Protein 3M56 (pdb70)

Radius of gyration: 19.05 Å; Cα contacts (8 Å, |Δi|>4): 611; chains: 2; bounding box: 59×42×41 Å

B-factor: mean 26.55, std 11.85, range [9.26, 99.87]

CATH classification: 2.20.110.10 (+1 more: 2.170.270.10)

Nearest PDB structures (foldseek):
  3m56-assembly1_A  TM=1.004E+00  e=2.556E-50  Homo sapiens
  5eg2-assembly1_A  TM=1.003E+00  e=1.543E-48  Homo sapiens
  3m57-assembly1_A  TM=1.003E+00  e=3.505E-48  Homo sapiens
  4j83-assembly1_A  TM=1.002E+00  e=7.958E-48  Homo sapiens
  4j7f-assembly1_A  TM=1.003E+00  e=8.405E-48  Homo sapiens

Secondary structure (DSSP, 8-state):
---EEEE-TTS-EEEE---TTS---EEEEEEE-TTSSEEEEEEEETTEEEEEEEEEEEEEETTEEEEEEPSS--EE------SS-S-S-TTS--HHHHTTEEEEE-SSTT--EEEEESS-B-TT-EEEEE--EEE-HHHHHTS-GGG-SS-EE-SSS-EEE--TTTTSTTT--S--GGGPEE-SS-SEEEEEEEETTTEEEEEEEESS-B-TTPEEEE-----S----S-HHHHHHHHHHHHT-/-----

Sequence (249 aa):
HGVCCWIYYPDGGSLVGEVNEDGEMTGEKIAYVYPDERRTALYGKFIDGEMIEGKLATLMSTEEGRPHFEELLMPGNSVVYHHFDKSTSSSCISTNALLPDPYESSERVYVAESLISSAGEGLFSKVAVGPNNTVMSFYNGVRITHQEVDSRDDWALNGNTLSSLDEETVIDVPEPYNHHVVSKYCASLGHKANHSFTPNCIFDMFVHPRFGPIKCIRTLLRAVEEADEELTVAYGYDHSPPEAPEWYQVELKAFQATQSKSDR

Structure (mmCIF, N/CA/C/O backbone):
data_3M56
#
_entry.id   3M56
#
_cell.length_a   82.953
_cell.length_b   82.953
_cell.length_c   95.575
_cell.angle_alpha   90.000
_cell.angle_beta   90.000
_cell.angle_gamma   120.000
#
_symmetry.space_group_name_H-M   'P 32 2 1'
#
loop_
_entity.id
_entity.type
_entity.pdbx_description
1 polymer 'Histone-lysine N-methyltransferase SETD7'
2 polymer 'TAF10-K189me2 PEPTIDE'
3 non-polymer S-ADENOSYL-L-HOMOCYSTEINE
4 water water
#
loop_
_atom_site.group_PDB
_atom_site.id
_atom_site.type_symbol
_atom_site.label_atom_id
_atom_site.label_alt_id
_atom_site.label_comp_id
_atom_site.label_asym_id
_atom_site.label_entity_id
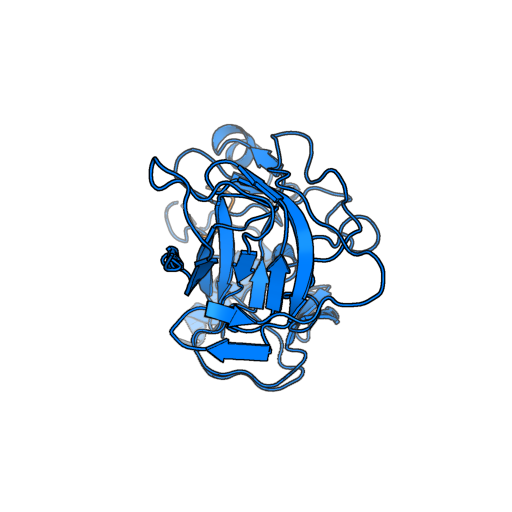_atom_site.label_seq_id
_atom_site.pdbx_PDB_ins_code
_atom_site.Cartn_x
_atom_site.Cartn_y
_atom_site.Cartn_z
_atom_site.occupancy
_atom_site.B_iso_or_equiv
_atom_site.auth_seq_id
_atom_site.auth_comp_id
_atom_site.auth_asym_id
_atom_site.auth_atom_id
_atom_site.pdbx_PDB_model_num
ATOM 1 N N . HIS A 1 11 ? 4.577 -28.978 -9.496 1.00 40.09 116 HIS A N 1
ATOM 2 C CA . HIS A 1 11 ? 4.697 -30.438 -9.215 1.00 38.72 116 HIS A CA 1
ATOM 3 C C . HIS A 1 11 ? 5.967 -31.042 -9.860 1.00 37.76 116 HIS A C 1
ATOM 4 O O . HIS A 1 11 ? 6.412 -32.121 -9.485 1.00 38.83 116 HIS A O 1
ATOM 6 N N . GLY A 1 12 ? 6.570 -30.339 -10.809 1.00 35.43 117 GLY A N 1
ATOM 7 C CA . GLY A 1 12 ? 7.822 -30.818 -11.387 1.00 32.28 117 GLY A CA 1
ATOM 8 C C . GLY A 1 12 ? 9.015 -29.992 -10.890 1.00 29.42 117 GLY A C 1
ATOM 9 O O . GLY A 1 12 ? 8.908 -29.102 -10.038 1.00 31.89 117 GLY A O 1
ATOM 10 N N . VAL A 1 13 ? 10.158 -30.297 -11.434 1.00 25.58 118 VAL A N 1
ATOM 11 C CA . VAL A 1 13 ? 11.394 -29.759 -10.900 1.00 20.01 118 VAL A CA 1
ATOM 12 C C . VAL A 1 13 ? 12.020 -29.158 -12.129 1.00 18.01 118 VAL A C 1
ATOM 13 O O . VAL A 1 13 ? 11.799 -29.681 -13.222 1.00 17.30 118 VAL A O 1
ATOM 17 N N . CYS A 1 14 ? 12.781 -28.073 -11.948 1.00 14.14 119 CYS A N 1
ATOM 18 C CA A CYS A 1 14 ? 13.507 -27.481 -13.056 0.50 13.42 119 CYS A CA 1
ATOM 19 C CA B CYS A 1 14 ? 13.473 -27.428 -13.024 0.50 14.85 119 CYS A CA 1
ATOM 20 C C . CYS A 1 14 ? 14.987 -27.526 -12.764 1.00 13.19 119 CYS A C 1
ATOM 21 O O . CYS A 1 14 ? 15.395 -27.454 -11.588 1.00 13.58 119 CYS A O 1
ATOM 26 N N . TRP A 1 15 ? 15.787 -27.687 -13.817 1.00 12.16 120 TRP A N 1
ATOM 27 C CA . TRP A 1 15 ? 17.264 -27.590 -13.702 1.00 11.91 120 TRP A CA 1
ATOM 28 C C . TRP A 1 15 ? 17.666 -26.420 -14.570 1.00 12.46 120 TRP A C 1
ATOM 29 O O . TRP A 1 15 ? 17.231 -26.317 -15.731 1.00 14.84 120 TRP A O 1
ATOM 40 N N . ILE A 1 16 ? 18.505 -25.525 -14.054 1.00 10.69 121 ILE A N 1
ATOM 41 C CA . ILE A 1 16 ? 18.942 -24.407 -14.877 1.00 12.27 121 ILE A CA 1
ATOM 42 C C . ILE A 1 16 ? 20.470 -24.471 -14.882 1.00 13.15 121 ILE A C 1
ATOM 43 O O . ILE A 1 16 ? 21.110 -24.291 -13.824 1.00 14.15 121 ILE A O 1
ATOM 48 N N . TYR A 1 17 ? 21.061 -24.761 -16.043 1.00 12.88 122 TYR A N 1
ATOM 49 C CA . TYR A 1 17 ? 22.519 -24.938 -16.129 1.00 13.86 122 TYR A CA 1
ATOM 50 C C . TYR A 1 17 ? 23.238 -23.652 -16.518 1.00 14.60 122 TYR A C 1
ATOM 51 O O . TYR A 1 17 ? 22.781 -22.896 -17.379 1.00 15.60 122 TYR A O 1
ATOM 60 N N . TYR A 1 18 ? 24.383 -23.416 -15.888 1.00 14.43 123 TYR A N 1
ATOM 61 C CA . TYR A 1 18 ? 25.293 -22.387 -16.334 1.00 14.74 123 TYR A CA 1
ATOM 62 C C . TYR A 1 18 ? 26.153 -22.959 -17.445 1.00 15.46 123 TYR A C 1
ATOM 63 O O . TYR A 1 18 ? 26.297 -24.166 -17.599 1.00 14.93 123 TYR A O 1
ATOM 72 N N . PRO A 1 19 ? 26.772 -22.076 -18.240 1.00 17.34 124 PRO A N 1
ATOM 73 C CA . PRO A 1 19 ? 27.630 -22.600 -19.284 1.00 17.94 124 PRO A CA 1
ATOM 74 C C . PRO A 1 19 ? 28.767 -23.466 -18.774 1.00 16.54 124 PRO A C 1
ATOM 75 O O . PRO A 1 19 ? 29.217 -24.370 -19.479 1.00 18.65 124 PRO A O 1
ATOM 79 N N . ASP A 1 20 ? 29.213 -23.243 -17.532 1.00 15.46 125 ASP A N 1
ATOM 80 C CA . ASP A 1 20 ? 30.310 -24.031 -16.976 1.00 14.45 125 ASP A CA 1
ATOM 81 C C . ASP A 1 20 ? 29.892 -25.433 -16.512 1.00 12.85 125 ASP A C 1
ATOM 82 O O . ASP A 1 20 ? 30.731 -26.218 -16.152 1.00 14.28 125 ASP A O 1
ATOM 87 N N . GLY A 1 21 ? 28.579 -25.747 -16.510 1.00 12.66 126 GLY A N 1
ATOM 88 C CA . GLY A 1 21 ? 28.168 -27.102 -16.139 1.00 13.08 126 GLY A CA 1
ATOM 89 C C . GLY A 1 21 ? 27.569 -27.215 -14.744 1.00 12.44 126 GLY A C 1
ATOM 90 O O . GLY A 1 21 ? 26.963 -28.237 -14.409 1.00 12.93 126 GLY A O 1
ATOM 91 N N . GLY A 1 22 ? 27.768 -26.172 -13.925 1.00 12.26 127 GLY A N 1
ATOM 92 C CA . GLY A 1 22 ? 27.040 -26.122 -12.627 1.00 11.19 127 GLY A CA 1
ATOM 93 C C . GLY A 1 22 ? 25.580 -25.867 -12.892 1.00 11.77 127 GLY A C 1
ATOM 94 O O . GLY A 1 22 ? 25.219 -25.376 -13.977 1.00 11.89 127 GLY A O 1
ATOM 95 N N . SER A 1 23 ? 24.719 -26.118 -11.903 1.00 11.41 128 SER A N 1
ATOM 96 C CA . SER A 1 23 ? 23.292 -25.856 -12.130 1.00 10.94 128 SER A CA 1
ATOM 97 C C . SER A 1 23 ? 22.570 -25.519 -10.864 1.00 10.78 128 SER A C 1
ATOM 98 O O . SER A 1 23 ? 23.060 -25.803 -9.763 1.00 12.29 128 SER A O 1
ATOM 101 N N . LEU A 1 24 ? 21.390 -24.915 -11.006 1.00 11.02 129 LEU A N 1
ATOM 102 C CA . LEU A 1 24 ? 20.475 -24.800 -9.874 1.00 12.22 129 LEU A CA 1
ATOM 103 C C . LEU A 1 24 ? 19.329 -25.762 -10.156 1.00 12.87 129 LEU A C 1
ATOM 104 O O . LEU A 1 24 ? 18.915 -25.940 -11.309 1.00 13.23 129 LEU A O 1
ATOM 109 N N . VAL A 1 25 ? 18.869 -26.418 -9.104 1.00 11.53 130 VAL A N 1
ATOM 110 C CA . VAL A 1 25 ? 17.779 -27.374 -9.321 1.00 13.14 130 VAL A CA 1
ATOM 111 C C . VAL A 1 25 ? 16.781 -27.327 -8.211 1.00 14.17 130 VAL A C 1
ATOM 112 O O . VAL A 1 25 ? 17.136 -27.288 -7.023 1.00 14.70 130 VAL A O 1
ATOM 116 N N . GLY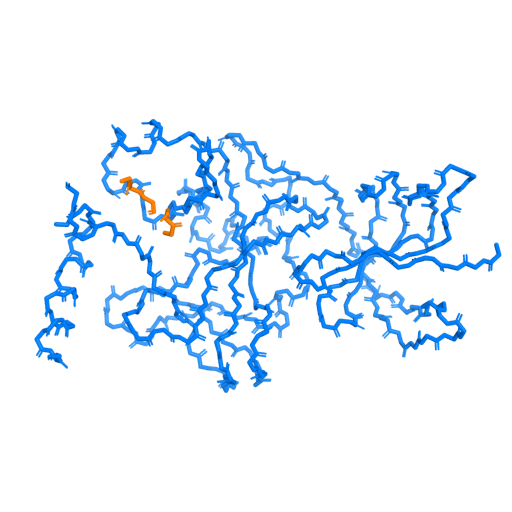 A 1 26 ? 15.501 -27.360 -8.589 1.00 14.21 131 GLY A N 1
ATOM 117 C CA . GLY A 1 26 ? 14.463 -27.557 -7.569 1.00 15.80 131 GLY A CA 1
ATOM 118 C C . GLY A 1 26 ? 13.085 -27.219 -8.132 1.00 17.33 131 GLY A C 1
ATOM 119 O O . GLY A 1 26 ? 12.941 -26.921 -9.318 1.00 16.83 131 GLY A O 1
ATOM 120 N N . GLU A 1 27 ? 12.080 -27.227 -7.262 1.00 18.89 132 GLU A N 1
ATOM 121 C CA . GLU A 1 27 ? 10.757 -26.720 -7.667 1.00 21.67 132 GLU A CA 1
ATOM 122 C C . GLU A 1 27 ? 10.773 -25.205 -7.688 1.00 22.60 132 GLU A C 1
ATOM 123 O O . GLU A 1 27 ? 11.184 -24.556 -6.715 1.00 24.44 132 GLU A O 1
ATOM 129 N N . VAL A 1 28 ? 10.330 -24.605 -8.772 1.00 23.24 133 VAL A N 1
ATOM 130 C CA . VAL A 1 28 ? 10.372 -23.157 -8.837 1.00 24.82 133 VAL A CA 1
ATOM 131 C C . VAL A 1 28 ? 9.069 -22.629 -8.245 1.00 26.70 133 VAL A C 1
ATOM 132 O O . VAL A 1 28 ? 8.097 -23.376 -8.122 1.00 25.99 133 VAL A O 1
ATOM 136 N N . ASN A 1 29 ? 9.072 -21.379 -7.812 1.00 28.54 134 ASN A N 1
ATOM 137 C CA . ASN A 1 29 ? 7.845 -20.801 -7.248 1.00 31.51 134 ASN A CA 1
ATOM 138 C C . ASN A 1 29 ? 6.874 -20.418 -8.351 1.00 33.45 134 ASN A C 1
ATOM 139 O O . ASN A 1 29 ? 7.105 -20.691 -9.535 1.00 33.20 134 ASN A O 1
ATOM 144 N N . GLU A 1 30 ? 5.789 -19.768 -7.947 1.00 36.17 135 GLU A N 1
ATOM 145 C CA . GLU A 1 30 ? 4.745 -19.354 -8.872 1.00 38.05 135 GLU A CA 1
ATOM 146 C C . GLU A 1 30 ? 5.306 -18.492 -9.999 1.00 39.07 135 GLU A C 1
ATOM 147 O O . GLU A 1 30 ? 4.807 -18.556 -11.120 1.00 39.99 135 GLU A O 1
ATOM 149 N N . ASP A 1 31 ? 6.346 -17.701 -9.723 1.00 39.75 136 ASP A N 1
ATOM 150 C CA . ASP A 1 31 ? 6.960 -16.869 -10.767 1.00 40.25 136 ASP A CA 1
ATOM 151 C C . ASP A 1 31 ? 8.136 -17.508 -11.506 1.00 39.43 136 ASP A C 1
ATOM 152 O O . ASP A 1 31 ? 8.835 -16.828 -12.247 1.00 40.18 136 ASP A O 1
ATOM 157 N N . GLY A 1 32 ? 8.376 -18.798 -11.294 1.00 37.91 137 GLY A N 1
ATOM 158 C CA . GLY A 1 32 ? 9.450 -19.480 -12.004 1.00 35.92 137 GLY A CA 1
ATOM 159 C C . GLY A 1 32 ? 10.824 -19.156 -11.446 1.00 33.97 137 GLY A C 1
ATOM 160 O O . GLY A 1 32 ? 11.844 -19.369 -12.109 1.00 35.09 137 GLY A O 1
ATOM 161 N N . GLU A 1 33 ? 10.852 -18.634 -10.224 1.00 31.40 138 GLU A N 1
ATOM 162 C CA . GLU A 1 33 ? 12.118 -18.346 -9.565 1.00 28.53 138 GLU A CA 1
ATOM 163 C C . GLU A 1 33 ? 12.608 -19.509 -8.674 1.00 26.02 138 GLU A C 1
ATOM 164 O O . GLU A 1 33 ? 11.805 -20.255 -8.090 1.00 24.86 138 GLU A O 1
ATOM 170 N N . MET A 1 34 ? 13.926 -19.638 -8.569 1.00 22.53 139 MET A N 1
ATOM 171 C CA . MET A 1 34 ? 14.525 -20.652 -7.705 1.00 21.18 139 MET A CA 1
ATOM 172 C C . MET A 1 34 ? 14.502 -20.161 -6.277 1.00 20.53 139 MET A C 1
ATOM 173 O O . MET A 1 34 ? 15.516 -19.679 -5.730 1.00 18.37 139 MET A O 1
ATOM 178 N N . THR A 1 35 ? 13.333 -20.273 -5.672 1.00 20.07 140 THR A N 1
ATOM 179 C CA . THR A 1 35 ? 13.091 -19.730 -4.338 1.00 21.26 140 THR A CA 1
ATOM 180 C C . THR A 1 35 ? 12.424 -20.799 -3.494 1.00 21.25 140 THR A C 1
ATOM 181 O O . THR A 1 35 ? 11.336 -21.305 -3.851 1.00 22.66 140 THR A O 1
ATOM 185 N N . GLY A 1 36 ? 13.035 -21.159 -2.369 1.00 20.18 141 GLY A N 1
ATOM 186 C CA . GLY A 1 36 ? 12.461 -22.203 -1.541 1.00 20.09 141 GLY A CA 1
ATOM 187 C C . GLY A 1 36 ? 13.455 -22.792 -0.564 1.00 20.47 141 GLY A C 1
ATOM 188 O O . GLY A 1 36 ? 14.614 -22.374 -0.514 1.00 19.26 141 GLY A O 1
ATOM 189 N N . GLU A 1 37 ? 13.005 -23.747 0.237 1.00 20.28 142 GLU A N 1
ATOM 190 C CA . GLU A 1 37 ? 13.859 -24.351 1.240 1.00 20.43 142 GLU A CA 1
ATOM 191 C C . GLU A 1 37 ? 14.531 -25.634 0.783 1.00 18.58 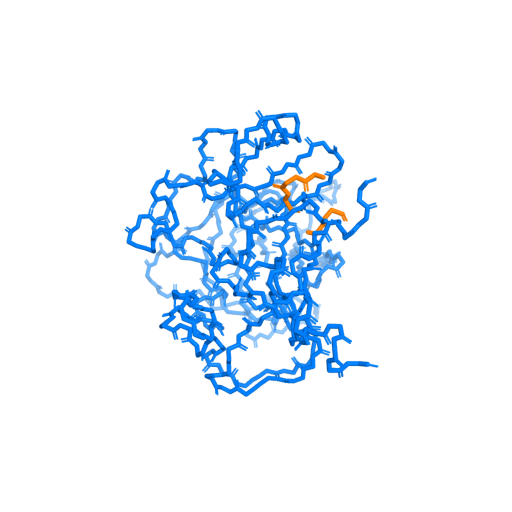142 GLU A C 1
ATOM 192 O O . GLU A 1 37 ? 15.328 -26.229 1.529 1.00 18.12 142 GLU A O 1
ATOM 198 N N . LYS A 1 38 ? 14.221 -26.091 -0.439 1.00 18.01 143 LYS A N 1
ATOM 199 C CA . LYS A 1 38 ? 14.755 -27.360 -0.962 1.00 17.11 143 LYS A CA 1
ATOM 200 C C . LYS A 1 38 ? 15.371 -27.190 -2.349 1.00 16.41 143 LYS A C 1
ATOM 201 O O . LYS A 1 38 ? 15.188 -28.040 -3.248 1.00 17.82 143 LYS A O 1
ATOM 207 N N . ILE A 1 39 ? 16.092 -26.088 -2.511 1.00 15.23 144 ILE A N 1
ATOM 208 C CA . ILE A 1 39 ? 16.766 -25.773 -3.782 1.00 14.30 144 ILE A CA 1
ATOM 209 C C . ILE A 1 39 ? 18.232 -26.195 -3.621 1.00 14.85 144 ILE A C 1
ATOM 210 O O . ILE A 1 39 ? 18.766 -26.198 -2.503 1.00 15.24 144 ILE A O 1
ATOM 215 N N . ALA A 1 40 ? 18.879 -26.587 -4.722 1.00 13.77 145 ALA A N 1
ATOM 216 C CA . ALA A 1 40 ? 20.302 -26.973 -4.628 1.00 12.24 145 ALA A CA 1
ATOM 217 C C . ALA A 1 40 ? 21.086 -26.345 -5.765 1.00 12.99 145 ALA A C 1
ATOM 218 O O . ALA A 1 40 ? 20.569 -26.133 -6.864 1.00 13.28 145 ALA A O 1
ATOM 220 N N . TYR A 1 41 ? 22.353 -26.029 -5.468 1.00 11.37 146 TYR A N 1
ATOM 221 C CA . TYR A 1 41 ? 23.330 -25.767 -6.494 1.00 11.12 146 TYR A CA 1
ATOM 222 C C . TYR A 1 41 ? 24.095 -27.085 -6.618 1.00 11.70 146 TYR A C 1
ATOM 223 O O . TYR A 1 41 ? 24.546 -27.669 -5.603 1.00 11.22 146 TYR A O 1
ATOM 232 N N . VAL A 1 42 ? 24.234 -27.569 -7.845 1.00 9.73 147 VAL A N 1
ATOM 233 C CA . VAL A 1 42 ? 24.983 -28.795 -8.097 1.00 11.08 147 VAL A CA 1
ATOM 234 C C . VAL A 1 42 ? 26.248 -28.469 -8.897 1.00 10.96 147 VAL A C 1
ATOM 235 O O . VAL A 1 42 ? 26.162 -27.844 -9.941 1.00 10.91 147 VAL A O 1
ATOM 239 N N . TYR A 1 43 ? 27.424 -28.866 -8.378 1.00 10.69 148 TYR A N 1
ATOM 240 C CA . TYR A 1 43 ? 28.691 -28.602 -9.047 1.00 11.25 148 TYR A CA 1
ATOM 241 C C . TYR A 1 43 ? 28.824 -29.396 -10.347 1.00 11.64 148 TYR A C 1
ATOM 242 O O . TYR A 1 43 ? 28.019 -30.296 -10.622 1.00 11.84 148 TYR A O 1
ATOM 251 N N . PRO A 1 44 ? 29.847 -29.076 -11.143 1.00 12.34 149 PRO A N 1
ATOM 252 C CA . PRO A 1 44 ? 29.967 -29.732 -12.451 1.00 14.45 149 PRO A CA 1
ATOM 253 C C . PRO A 1 44 ? 30.240 -31.233 -12.435 1.00 15.23 149 PRO A C 1
ATOM 254 O O . PRO A 1 44 ? 30.206 -31.864 -13.519 1.00 17.22 149 PRO A O 1
ATOM 258 N N . ASP A 1 45 ? 30.550 -31.819 -11.273 1.00 14.07 150 ASP A N 1
ATOM 259 C CA . ASP A 1 45 ? 30.691 -33.291 -11.144 1.00 15.09 150 ASP A CA 1
ATOM 260 C C . ASP A 1 45 ? 29.301 -33.960 -11.124 1.00 16.80 150 ASP A C 1
ATOM 261 O O . ASP A 1 45 ? 29.183 -35.203 -11.172 1.00 17.88 150 ASP A O 1
ATOM 266 N N . GLU A 1 46 ? 28.263 -33.143 -11.086 1.00 16.66 151 GLU A N 1
ATOM 267 C CA . GLU A 1 46 ? 26.904 -33.668 -11.065 1.00 18.73 151 GLU A CA 1
ATOM 268 C C . GLU A 1 46 ? 26.662 -34.526 -9.818 1.00 18.54 151 GLU A C 1
ATOM 269 O O . GLU A 1 46 ? 25.750 -35.378 -9.799 1.00 19.53 151 GLU A O 1
ATOM 275 N N A ARG A 1 47 ? 27.457 -34.298 -8.765 0.50 17.63 152 ARG A N 1
ATOM 276 N N B ARG A 1 47 ? 27.434 -34.267 -8.756 0.50 17.66 152 ARG A N 1
ATOM 277 C CA A ARG A 1 47 ? 27.377 -35.085 -7.532 0.50 18.19 152 ARG A CA 1
ATOM 278 C CA B ARG A 1 47 ? 27.403 -35.095 -7.555 0.50 18.30 152 ARG A CA 1
ATOM 279 C C A ARG A 1 47 ? 27.441 -34.214 -6.286 0.50 17.57 152 ARG A C 1
ATOM 280 C C B ARG A 1 47 ? 27.544 -34.316 -6.253 0.50 17.47 152 ARG A C 1
ATOM 281 O O A ARG A 1 47 ? 26.614 -34.327 -5.373 0.50 17.61 152 ARG A O 1
ATOM 282 O O B ARG A 1 47 ? 26.868 -34.601 -5.270 0.50 17.60 152 ARG A O 1
ATOM 297 N N . THR A 1 48 ? 28.423 -33.322 -6.245 1.00 16.64 153 THR A N 1
ATOM 298 C CA . THR A 1 48 ? 28.612 -32.474 -5.066 1.00 15.71 153 THR A CA 1
ATOM 299 C C . THR A 1 48 ? 27.574 -31.360 -5.108 1.00 14.08 153 THR A C 1
ATOM 300 O O . THR A 1 48 ? 27.387 -30.741 -6.160 1.00 14.73 153 THR A O 1
ATOM 304 N N . ALA A 1 49 ? 26.862 -31.112 -4.003 1.00 13.58 154 ALA A N 1
ATOM 305 C CA . ALA A 1 49 ? 25.762 -30.166 -4.034 1.00 11.93 154 ALA A CA 1
ATOM 306 C C . ALA A 1 49 ? 25.697 -29.333 -2.767 1.00 13.11 154 ALA A C 1
ATOM 307 O O . ALA A 1 49 ? 26.192 -29.783 -1.730 1.00 12.97 154 ALA A O 1
ATOM 309 N N . LEU A 1 50 ? 25.077 -28.161 -2.896 1.00 12.04 155 LEU A N 1
ATOM 310 C CA . LEU A 1 50 ? 24.819 -27.263 -1.756 1.00 13.20 155 LEU A CA 1
ATOM 311 C C . LEU A 1 50 ? 23.299 -27.087 -1.709 1.00 13.70 155 LEU A C 1
ATOM 312 O O . LEU A 1 50 ? 22.702 -26.444 -2.573 1.00 13.69 155 LEU A O 1
ATOM 317 N N . TYR A 1 51 ? 22.680 -27.662 -0.675 1.00 13.04 156 TYR A N 1
ATOM 318 C CA . TYR A 1 51 ? 21.234 -27.863 -0.656 1.00 14.42 156 TYR A CA 1
ATOM 319 C C . TYR A 1 51 ? 20.574 -27.137 0.499 1.00 14.65 156 TYR A C 1
ATOM 320 O O . TYR A 1 51 ? 21.038 -27.234 1.639 1.00 16.03 156 TYR A O 1
ATOM 329 N N . GLY A 1 52 ? 19.564 -26.349 0.196 1.00 13.32 157 GLY A N 1
ATOM 330 C CA . GLY A 1 52 ? 18.781 -25.687 1.224 1.00 14.88 157 GLY A CA 1
ATOM 331 C C . GLY A 1 52 ? 18.052 -24.465 0.762 1.00 15.46 157 GLY A C 1
ATOM 332 O O . GLY A 1 52 ? 17.298 -24.494 -0.209 1.00 15.92 157 GLY A O 1
ATOM 333 N N . LYS A 1 53 ? 18.255 -23.362 1.477 1.00 16.43 158 LYS A N 1
ATOM 334 C CA . LYS A 1 53 ? 17.454 -22.178 1.240 1.00 15.40 158 LYS A CA 1
ATOM 335 C C . LYS A 1 53 ? 18.072 -21.259 0.209 1.00 17.05 158 LYS A C 1
ATOM 336 O O . LYS A 1 53 ? 19.237 -20.811 0.389 1.00 17.14 158 LYS A O 1
ATOM 342 N N . PHE A 1 54 ? 17.333 -21.011 -0.878 1.00 16.00 159 PHE A N 1
ATOM 343 C CA . PHE A 1 54 ? 17.746 -20.056 -1.921 1.00 16.38 159 PHE A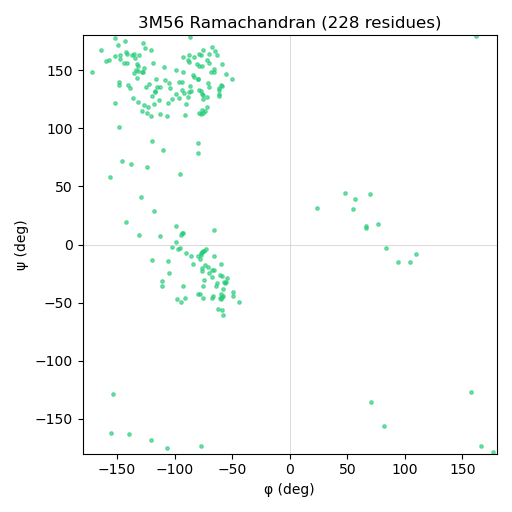 CA 1
ATOM 344 C C . PHE A 1 54 ? 16.627 -19.043 -2.148 1.00 18.63 159 PHE A C 1
ATOM 345 O O . PHE A 1 54 ? 15.446 -19.376 -1.968 1.00 19.91 159 PHE A O 1
ATOM 353 N N . ILE A 1 55 ? 16.999 -17.835 -2.576 1.00 18.64 160 ILE A N 1
ATOM 354 C CA . ILE A 1 55 ? 16.012 -16.828 -2.976 1.00 19.99 160 ILE A CA 1
ATOM 355 C C . ILE A 1 55 ? 16.372 -16.310 -4.359 1.00 21.12 160 ILE A C 1
ATOM 356 O O . ILE A 1 55 ? 17.440 -15.702 -4.557 1.00 20.63 160 ILE A O 1
ATOM 361 N N . ASP A 1 56 ? 15.499 -16.586 -5.327 1.00 21.46 161 ASP A N 1
ATOM 362 C CA . ASP A 1 56 ? 15.732 -16.210 -6.723 1.00 22.82 161 ASP A CA 1
ATOM 363 C C . ASP A 1 56 ? 17.131 -16.605 -7.182 1.00 21.75 161 ASP A C 1
ATOM 364 O O . ASP A 1 56 ? 17.851 -15.828 -7.841 1.00 22.50 161 ASP A O 1
ATOM 369 N N . GLY A 1 57 ? 17.509 -17.818 -6.830 1.00 20.21 162 GLY A N 1
ATOM 370 C CA . GLY A 1 57 ? 18.771 -18.417 -7.263 1.00 19.34 162 GLY A CA 1
ATOM 371 C C . GLY A 1 57 ? 19.961 -18.027 -6.422 1.00 19.82 162 GLY A C 1
ATOM 372 O O . GLY A 1 57 ? 21.038 -18.504 -6.685 1.00 18.21 162 GLY A O 1
ATOM 373 N N . GLU A 1 58 ? 19.758 -17.152 -5.437 1.00 17.83 163 GLU A N 1
ATOM 374 C CA . GLU A 1 58 ? 20.874 -16.780 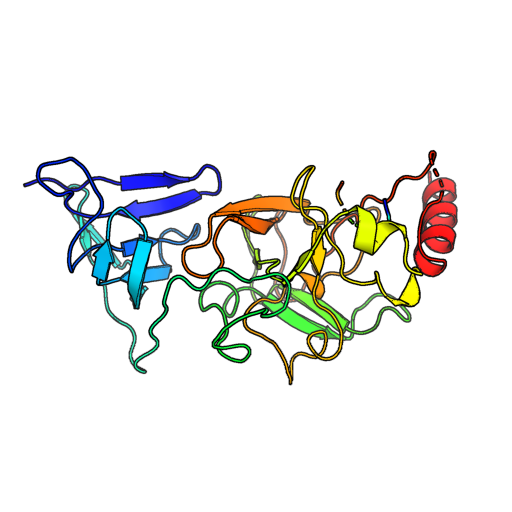-4.547 1.00 18.36 163 GLU A CA 1
ATOM 375 C C . GLU A 1 58 ? 20.906 -17.684 -3.331 1.00 16.79 163 GLU A C 1
ATOM 376 O O . GLU A 1 58 ? 19.885 -17.881 -2.657 1.00 16.35 163 GLU A O 1
ATOM 382 N N . MET A 1 59 ? 22.077 -18.247 -3.020 1.00 16.31 164 MET A N 1
ATOM 383 C CA . MET A 1 59 ? 22.223 -19.162 -1.896 1.00 14.35 164 MET A CA 1
ATOM 384 C C . MET A 1 59 ? 22.217 -18.458 -0.552 1.00 15.67 164 MET A C 1
ATOM 385 O O . MET A 1 59 ? 23.122 -17.671 -0.246 1.00 16.53 164 MET A O 1
ATOM 390 N N . ILE A 1 60 ? 21.171 -18.708 0.226 1.00 16.11 165 ILE A N 1
ATOM 391 C CA . ILE A 1 60 ? 21.076 -18.143 1.579 1.00 18.04 165 ILE A CA 1
ATOM 392 C C . ILE A 1 60 ? 21.672 -19.077 2.596 1.00 18.29 165 ILE A C 1
ATOM 393 O O . ILE A 1 60 ? 22.420 -18.642 3.502 1.00 20.10 165 ILE A O 1
ATOM 398 N N . GLU A 1 61 ? 21.342 -20.367 2.515 1.00 18.02 166 GLU A N 1
ATOM 399 C CA . GLU A 1 61 ? 21.937 -21.384 3.379 1.00 19.34 166 GLU A CA 1
ATOM 400 C C . GLU A 1 61 ? 22.002 -22.695 2.597 1.00 18.96 166 GLU A C 1
ATOM 401 O O . GLU A 1 61 ? 20.990 -23.402 2.492 1.00 20.88 166 GLU A O 1
ATOM 407 N N . GLY A 1 62 ? 23.176 -23.034 2.072 1.00 16.93 167 GLY A N 1
ATOM 408 C CA . GLY A 1 62 ? 23.361 -24.295 1.352 1.00 16.59 167 GLY A CA 1
ATOM 409 C C . GLY A 1 62 ? 24.148 -25.278 2.200 1.00 16.77 167 GLY A C 1
ATOM 410 O O . GLY A 1 62 ? 25.262 -25.000 2.623 1.00 17.11 167 GLY A O 1
ATOM 411 N N . LYS A 1 63 ? 23.564 -26.442 2.475 1.00 15.93 168 LYS A N 1
ATOM 412 C CA . LYS A 1 63 ? 24.264 -27.430 3.269 1.00 16.40 168 LYS A CA 1
ATOM 413 C C . LYS A 1 63 ? 24.945 -28.427 2.336 1.00 15.93 168 LYS A C 1
ATOM 414 O O . LYS A 1 63 ? 24.378 -28.834 1.295 1.00 15.52 168 LYS A O 1
ATOM 420 N N . LEU A 1 64 ? 26.159 -28.849 2.656 1.00 14.71 169 LEU A N 1
ATOM 421 C CA . LEU A 1 64 ? 26.850 -29.788 1.808 1.00 14.87 169 LEU A CA 1
ATOM 422 C C . LEU A 1 64 ? 26.085 -31.118 1.686 1.00 16.11 169 LEU A C 1
ATOM 423 O O . LEU A 1 64 ? 25.685 -31.694 2.703 1.00 15.89 169 LEU A O 1
ATOM 428 N N . ALA A 1 65 ? 25.937 -31.607 0.456 1.00 16.28 170 ALA A N 1
ATOM 429 C CA . ALA A 1 65 ? 25.134 -32.817 0.158 1.00 16.07 170 ALA A CA 1
ATOM 430 C C . ALA A 1 65 ? 25.758 -33.557 -1.008 1.00 16.52 170 ALA A C 1
ATOM 431 O O . ALA A 1 65 ? 26.572 -32.984 -1.776 1.00 16.97 170 ALA A O 1
ATOM 433 N N . THR A 1 66 ? 25.370 -34.828 -1.169 1.00 15.57 171 THR A N 1
ATOM 434 C CA . THR A 1 66 ? 25.773 -35.603 -2.317 1.00 16.33 171 THR A CA 1
ATOM 435 C C . THR A 1 66 ? 24.489 -35.956 -3.067 1.00 16.46 171 THR A C 1
ATOM 436 O O . THR A 1 66 ? 23.517 -36.356 -2.454 1.00 14.79 171 THR A O 1
ATOM 440 N N . LEU A 1 67 ? 24.505 -35.723 -4.378 1.00 15.68 172 LEU A N 1
ATOM 441 C CA . LEU A 1 67 ? 23.394 -36.108 -5.244 1.00 17.22 172 LEU A CA 1
ATOM 442 C C . LEU A 1 67 ? 23.511 -37.599 -5.466 1.00 16.73 172 LEU A C 1
ATOM 443 O O . LEU A 1 67 ? 24.451 -38.084 -6.102 1.00 17.38 172 LEU A O 1
ATOM 448 N N . MET A 1 68 ? 22.552 -38.351 -4.930 1.00 16.46 173 MET A N 1
ATOM 449 C CA . MET A 1 68 ? 22.647 -39.794 -4.930 1.00 18.42 173 MET A CA 1
ATOM 450 C C . MET A 1 68 ? 21.961 -40.431 -6.138 1.00 17.89 173 MET A C 1
ATOM 451 O O . MET A 1 68 ? 22.439 -41.428 -6.664 1.00 19.68 173 MET A O 1
ATOM 456 N N . SER A 1 69 ? 20.858 -39.848 -6.556 1.00 19.12 174 SER A N 1
ATOM 457 C CA . SER A 1 69 ? 20.131 -40.355 -7.726 1.00 18.92 174 SER A CA 1
ATOM 458 C C . SER A 1 69 ? 19.169 -39.297 -8.212 1.00 18.82 174 SER A C 1
ATOM 459 O O . SER A 1 69 ? 18.909 -38.305 -7.530 1.00 16.53 174 SER A O 1
ATOM 462 N N . THR A 1 70 ? 18.623 -39.479 -9.413 1.00 18.81 175 THR A N 1
ATOM 463 C CA . THR A 1 70 ? 17.507 -38.627 -9.814 1.00 19.94 175 THR A CA 1
ATOM 464 C C . THR A 1 70 ? 16.307 -39.526 -10.138 1.00 20.17 175 THR A C 1
ATOM 465 O O . THR A 1 70 ? 16.485 -40.599 -10.703 1.00 23.11 175 THR A O 1
ATOM 469 N N . GLU A 1 71 ? 15.123 -39.143 -9.711 1.00 20.14 176 GLU A N 1
ATOM 470 C CA . GLU A 1 71 ? 13.962 -39.984 -10.033 1.00 20.99 176 GLU A CA 1
ATOM 471 C C . GLU A 1 71 ? 12.941 -39.080 -10.701 1.00 19.11 176 GLU A C 1
ATOM 472 O O . GLU A 1 71 ? 12.488 -38.128 -10.120 1.00 18.21 176 GLU A O 1
ATOM 478 N N . GLU A 1 72 ? 12.569 -39.403 -11.942 1.00 18.63 177 GLU A N 1
ATOM 479 C CA . GLU A 1 72 ? 11.661 -38.533 -12.706 1.00 17.47 177 GLU A CA 1
ATOM 480 C C . GLU A 1 72 ? 12.176 -37.095 -12.796 1.00 16.32 177 GLU A C 1
ATOM 481 O O . GLU A 1 72 ? 11.400 -36.153 -12.836 1.00 16.86 177 GLU A O 1
ATOM 487 N N . GLY A 1 73 ? 13.505 -36.954 -12.797 1.00 15.65 178 GLY A N 1
ATOM 488 C CA . GLY A 1 73 ? 14.111 -35.634 -12.925 1.00 15.17 178 GLY A CA 1
ATOM 489 C C . GLY A 1 73 ? 14.415 -35.021 -11.578 1.00 16.28 178 GLY A C 1
ATOM 490 O O . GLY A 1 73 ? 15.111 -33.992 -11.501 1.00 18.23 178 GLY A O 1
ATOM 491 N N . ARG A 1 74 ? 13.835 -35.574 -10.515 1.00 14.78 179 ARG A N 1
ATOM 492 C CA . ARG A 1 74 ? 13.975 -34.960 -9.191 1.00 16.39 179 ARG A CA 1
ATOM 493 C C . ARG A 1 74 ? 15.220 -35.485 -8.497 1.00 16.06 179 ARG A C 1
ATOM 494 O O . ARG A 1 74 ? 15.399 -36.658 -8.320 1.00 15.71 179 ARG A O 1
ATOM 502 N N . PRO A 1 75 ? 16.085 -34.572 -8.029 1.00 17.09 180 PRO A N 1
ATOM 503 C CA . PRO A 1 75 ? 17.319 -35.026 -7.425 1.00 16.14 180 PRO A CA 1
ATOM 504 C C . PRO A 1 75 ? 17.035 -35.479 -5.995 1.00 15.07 180 PRO A C 1
ATOM 505 O O . PRO A 1 75 ? 16.203 -34.883 -5.304 1.00 15.77 180 PRO A O 1
ATOM 509 N N . HIS A 1 76 ? 17.718 -36.541 -5.576 1.00 15.33 181 HIS A N 1
ATOM 510 C CA . HIS A 1 76 ? 17.632 -37.050 -4.223 1.00 15.57 181 HIS A CA 1
ATOM 511 C C . HIS A 1 76 ? 19.011 -36.946 -3.589 1.00 14.26 181 HIS A C 1
ATOM 512 O O . HIS A 1 76 ? 19.990 -37.508 -4.072 1.00 15.13 181 HIS A O 1
ATOM 519 N N . PHE A 1 77 ? 19.052 -36.199 -2.501 1.00 15.99 182 PHE A N 1
ATOM 520 C CA . PHE A 1 77 ? 20.334 -35.872 -1.864 1.00 16.26 182 PHE A CA 1
ATOM 521 C C . PHE A 1 77 ? 20.507 -36.598 -0.540 1.00 17.58 182 PHE A C 1
ATOM 522 O O . PHE A 1 77 ? 19.514 -36.951 0.129 1.00 19.05 182 PHE A O 1
ATOM 530 N N . GLU A 1 78 ? 21.760 -36.828 -0.168 1.00 17.65 183 GLU A N 1
ATOM 531 C CA A GLU A 1 78 ? 22.102 -37.215 1.204 0.50 18.35 183 GLU A CA 1
ATOM 532 C CA B GLU A 1 78 ? 22.099 -37.210 1.206 0.50 18.22 183 GLU A CA 1
ATOM 533 C C . GLU A 1 78 ? 22.928 -36.064 1.779 1.00 18.33 183 GLU A C 1
ATOM 534 O O . GLU A 1 78 ? 23.938 -35.692 1.184 1.00 18.76 183 GLU A O 1
ATOM 545 N N . LEU A 1 79 ? 22.539 -35.510 2.928 1.00 18.35 184 LEU A N 1
ATOM 546 C CA A LEU A 1 79 ? 23.327 -34.416 3.549 0.70 20.27 184 LEU A CA 1
ATOM 547 C CA B LEU A 1 79 ? 23.348 -34.418 3.470 0.30 20.03 184 LEU A CA 1
ATOM 548 C C . LEU A 1 79 ? 24.564 -34.963 4.206 1.00 21.63 184 LEU A C 1
ATOM 549 O O . LEU A 1 79 ? 24.512 -36.039 4.822 1.00 21.55 184 LEU A O 1
ATOM 558 N N . MET A 1 80 ? 25.675 -34.244 4.089 1.00 22.00 185 MET A N 1
ATOM 559 C CA . MET A 1 80 ? 26.897 -34.693 4.720 1.00 24.41 185 MET A CA 1
ATOM 560 C C . MET A 1 80 ? 26.838 -34.301 6.186 1.00 24.88 185 MET A C 1
ATOM 561 O O . MET A 1 80 ? 26.160 -33.371 6.586 1.00 24.25 185 MET A O 1
ATOM 566 N N . PRO A 1 81 ? 27.569 -35.032 7.029 1.00 28.23 186 PRO A N 1
ATOM 567 C CA . PRO A 1 81 ? 27.671 -34.618 8.422 1.00 29.86 186 PRO A CA 1
ATOM 568 C C . PRO A 1 81 ? 28.602 -33.422 8.542 1.00 31.05 186 PRO A C 1
ATOM 569 O O . PRO A 1 81 ? 29.318 -33.092 7.583 1.00 31.62 186 PRO A O 1
ATOM 573 N N . GLY A 1 82 ? 28.594 -32.773 9.703 1.00 32.22 187 GLY A N 1
ATOM 574 C CA . GLY A 1 82 ? 29.587 -31.746 9.992 1.00 32.90 187 GLY A CA 1
ATOM 575 C C . GLY A 1 82 ? 29.078 -30.328 10.036 1.00 33.43 187 GLY A C 1
ATOM 576 O O . GLY A 1 82 ? 29.792 -29.383 10.440 1.00 35.71 187 GLY A O 1
ATOM 577 N N . ASN A 1 83 ? 27.835 -30.158 9.645 1.00 32.38 188 ASN A N 1
ATOM 578 C CA . ASN A 1 83 ? 27.271 -28.836 9.602 1.00 31.45 188 ASN A CA 1
ATOM 579 C C . ASN A 1 83 ? 28.030 -27.829 8.736 1.00 28.41 188 ASN A C 1
ATOM 580 O O . ASN A 1 83 ? 28.108 -26.680 9.097 1.00 27.04 188 ASN A O 1
ATOM 585 N N . SER A 1 84 ? 28.531 -28.266 7.583 1.00 27.25 189 SER A N 1
ATOM 586 C CA . SER A 1 84 ? 29.166 -27.371 6.620 1.00 26.65 189 SER A CA 1
ATOM 587 C C . SER A 1 84 ? 28.047 -26.683 5.896 1.00 24.14 189 SER A C 1
ATOM 588 O O . SER A 1 84 ? 27.305 -27.323 5.138 1.00 24.74 189 SER A O 1
ATOM 591 N N . VAL A 1 85 ? 27.956 -25.395 6.122 1.00 22.92 190 VAL A N 1
ATOM 592 C CA A VAL A 1 85 ? 26.986 -24.581 5.441 0.50 20.85 190 VAL A CA 1
ATOM 593 C CA B VAL A 1 85 ? 26.985 -24.570 5.469 0.50 21.07 190 VAL A CA 1
ATOM 594 C C . VAL A 1 85 ? 27.705 -23.463 4.699 1.00 20.71 190 VAL A C 1
ATOM 595 O O . VAL A 1 85 ? 28.778 -23.016 5.110 1.00 20.74 190 VAL A O 1
ATOM 602 N N . TYR A 1 86 ? 27.117 -23.060 3.597 1.00 17.86 191 TYR A N 1
ATOM 603 C CA . TYR A 1 86 ? 27.672 -22.018 2.733 1.00 16.65 191 TYR A CA 1
ATOM 604 C C . TYR A 1 86 ? 26.634 -20.990 2.353 1.00 15.62 191 TYR A C 1
ATOM 605 O O . TYR A 1 86 ? 25.422 -21.266 2.288 1.00 16.20 191 TYR A O 1
ATOM 614 N N . HIS A 1 87 ? 27.101 -19.783 2.018 1.00 16.10 192 HIS A N 1
ATOM 615 C CA A HIS A 1 87 ? 26.255 -18.630 1.779 0.50 15.96 192 HIS A CA 1
ATOM 616 C CA B HIS A 1 87 ? 26.154 -18.781 1.557 0.50 15.77 192 HIS A CA 1
ATOM 617 C C . HIS A 1 87 ? 26.797 -17.875 0.536 1.00 15.00 192 HIS A C 1
ATOM 618 O O . HIS A 1 87 ? 28.026 -17.835 0.363 1.00 15.09 192 HIS A O 1
ATOM 631 N N . PHE A 1 88 ? 25.950 -17.213 -0.242 1.00 14.57 193 PHE A N 1
ATOM 632 C CA . PHE A 1 88 ? 26.447 -16.302 -1.253 1.00 14.39 193 PHE A CA 1
ATOM 633 C C . PHE A 1 88 ? 27.238 -15.194 -0.546 1.00 15.28 193 PHE A C 1
ATOM 634 O O . PHE A 1 88 ? 26.716 -14.579 0.383 1.00 16.71 193 PHE A O 1
ATOM 642 N N . ASP A 1 89 ? 28.460 -14.923 -0.994 1.00 13.76 194 ASP A N 1
ATOM 643 C CA . ASP A 1 89 ? 29.417 -14.095 -0.224 1.00 14.61 194 ASP A CA 1
ATOM 644 C C . ASP A 1 89 ? 30.403 -13.510 -1.240 1.00 14.57 194 ASP A C 1
ATOM 645 O O . ASP A 1 89 ? 31.608 -13.762 -1.157 1.00 15.38 194 ASP A O 1
ATOM 650 N N . LYS A 1 90 ? 29.886 -12.765 -2.223 1.00 14.72 195 LYS A N 1
ATOM 651 C CA . LYS A 1 90 ? 30.736 -12.201 -3.271 1.00 14.72 195 LYS A CA 1
ATOM 652 C C . LYS A 1 90 ? 31.814 -11.277 -2.650 1.00 15.09 195 LYS A C 1
ATOM 653 O O . LYS A 1 90 ? 31.507 -10.524 -1.706 1.00 16.07 195 LYS A O 1
ATOM 659 N N . SER A 1 91 ? 33.044 -11.400 -3.130 1.00 15.13 196 SER A N 1
ATOM 660 C CA . SER A 1 91 ? 34.100 -10.496 -2.641 1.00 14.85 196 SER A CA 1
ATOM 661 C C . SER A 1 91 ? 33.805 -9.050 -2.996 1.00 15.51 196 SER A C 1
ATOM 662 O O . SER A 1 91 ? 32.997 -8.730 -3.908 1.00 15.56 196 SER A O 1
ATOM 665 N N . THR A 1 92 ? 34.512 -8.157 -2.293 1.00 16.69 197 THR A N 1
ATOM 666 C CA . THR A 1 92 ? 34.459 -6.727 -2.617 1.00 18.00 197 THR A CA 1
ATOM 667 C C . THR A 1 92 ? 35.874 -6.269 -2.967 1.00 17.71 197 THR A C 1
ATOM 668 O O . THR A 1 92 ? 36.801 -7.091 -3.113 1.00 16.52 197 THR A O 1
ATOM 672 N N . SER A 1 93 ? 36.101 -4.947 -3.062 1.00 18.01 198 SER A N 1
ATOM 673 C CA A SER A 1 93 ? 37.457 -4.492 -3.326 0.70 18.61 198 SER A CA 1
ATOM 674 C CA B SER A 1 93 ? 37.451 -4.457 -3.317 0.30 18.37 198 SER A CA 1
ATOM 675 C C . SER A 1 93 ? 38.384 -4.708 -2.142 1.00 18.11 198 SER A C 1
ATOM 676 O O . SER A 1 93 ? 39.608 -4.758 -2.311 1.00 20.63 198 SER A O 1
ATOM 681 N N . SER A 1 94 ? 37.802 -4.843 -0.953 1.00 18.88 199 SER A N 1
ATOM 682 C CA . SER A 1 94 ? 38.602 -4.972 0.265 1.00 20.22 199 SER A CA 1
ATOM 683 C C . SER A 1 94 ? 38.407 -6.251 1.037 1.00 20.57 199 SER A C 1
ATOM 684 O O . SER A 1 94 ? 39.199 -6.533 1.937 1.00 22.46 199 SER A O 1
ATOM 687 N N . CYS A 1 95 ? 37.370 -7.027 0.729 1.00 19.24 200 CYS A N 1
ATOM 688 C CA . CYS A 1 95 ? 37.114 -8.237 1.508 1.00 18.53 200 CYS A CA 1
ATOM 689 C C . CYS A 1 95 ? 37.107 -9.421 0.561 1.00 18.01 200 CYS A C 1
ATOM 690 O O . CYS A 1 95 ? 36.259 -9.472 -0.317 1.00 18.78 200 CYS A O 1
ATOM 693 N N . ILE A 1 96 ? 38.027 -10.350 0.764 1.00 16.75 201 ILE A N 1
ATOM 694 C CA . ILE A 1 96 ? 38.118 -11.542 -0.099 1.00 15.81 201 ILE A CA 1
ATOM 695 C C . ILE A 1 96 ? 37.010 -12.571 0.208 1.00 15.84 201 ILE A C 1
ATOM 696 O O . ILE A 1 96 ? 36.530 -13.249 -0.727 1.00 14.83 201 ILE A O 1
ATOM 701 N N . SER A 1 97 ? 36.623 -12.705 1.483 1.00 14.73 202 SER A N 1
ATOM 702 C CA . SER A 1 97 ? 35.620 -13.669 1.913 1.00 15.30 202 SER A CA 1
ATOM 703 C C . SER A 1 97 ? 35.285 -13.406 3.362 1.00 16.96 202 SER A C 1
ATOM 704 O O . SER A 1 97 ? 36.180 -12.993 4.106 1.00 17.39 202 SER A O 1
ATOM 707 N N . THR A 1 98 ? 34.048 -13.679 3.759 1.00 15.91 203 THR A N 1
ATOM 708 C CA . THR A 1 98 ? 33.627 -13.734 5.171 1.00 19.06 203 THR A CA 1
ATOM 709 C C . THR A 1 98 ? 34.198 -14.957 5.913 1.00 18.48 203 THR A C 1
ATOM 710 O O . THR A 1 98 ? 34.251 -14.960 7.172 1.00 20.32 203 THR A O 1
ATOM 714 N N . ASN A 1 99 ? 34.637 -15.984 5.181 1.00 17.29 204 ASN A N 1
ATOM 715 C CA . ASN A 1 99 ? 35.175 -17.200 5.761 1.00 17.86 204 ASN A CA 1
ATOM 716 C C . ASN A 1 99 ? 36.387 -17.645 5.007 1.00 17.21 204 ASN A C 1
ATOM 717 O O . ASN A 1 99 ? 36.319 -18.672 4.306 1.00 17.80 204 ASN A O 1
ATOM 722 N N . ALA A 1 100 ? 37.493 -16.895 5.116 1.00 15.99 205 ALA A N 1
ATOM 723 C CA . ALA A 1 100 ? 38.717 -17.163 4.385 1.00 15.94 205 ALA A CA 1
ATOM 724 C C . ALA A 1 100 ? 39.271 -18.569 4.555 1.00 16.72 205 ALA A C 1
ATOM 725 O O . ALA A 1 100 ? 39.967 -19.049 3.682 1.00 16.42 205 ALA A O 1
ATOM 727 N N . LEU A 1 101 ? 39.012 -19.207 5.699 1.00 16.17 206 LEU A N 1
ATOM 728 C CA . LEU A 1 101 ? 39.588 -20.511 5.970 1.00 18.64 206 LEU A CA 1
ATOM 729 C C . LEU A 1 101 ? 38.625 -21.669 5.685 1.00 18.90 206 LEU A C 1
ATOM 730 O O . LEU A 1 101 ? 38.965 -22.806 5.929 1.00 19.20 206 LEU A O 1
ATOM 735 N N . LEU A 1 102 ? 37.426 -21.371 5.196 1.00 17.81 207 LEU A N 1
ATOM 736 C CA . LEU A 1 102 ? 36.440 -22.421 4.933 1.00 17.82 207 LEU A CA 1
ATOM 737 C C . LEU A 1 102 ? 36.663 -22.866 3.476 1.00 17.48 207 LEU A C 1
ATOM 738 O O . LEU A 1 102 ? 36.411 -22.094 2.566 1.00 16.57 207 LEU A O 1
ATOM 743 N N . PRO A 1 103 ? 37.152 -24.089 3.268 1.00 17.32 208 PRO A N 1
ATOM 744 C CA . PRO A 1 103 ? 37.526 -24.540 1.911 1.00 16.81 208 PRO A CA 1
ATOM 745 C C . PRO A 1 103 ? 36.293 -24.750 1.024 1.00 16.18 208 PRO A C 1
ATOM 746 O O . PRO A 1 103 ? 35.195 -24.944 1.537 1.00 17.76 208 PRO A O 1
ATOM 750 N N . ASP A 1 104 ? 36.470 -24.674 -0.298 1.00 14.51 209 ASP A N 1
ATOM 751 C CA . ASP A 1 104 ? 35.370 -25.079 -1.179 1.00 14.24 209 ASP A CA 1
ATOM 752 C C . ASP A 1 104 ? 35.356 -26.625 -1.194 1.00 13.70 209 ASP A C 1
ATOM 753 O O . ASP A 1 104 ? 36.385 -27.238 -1.376 1.00 13.54 209 ASP A O 1
ATOM 758 N N . PRO A 1 105 ? 34.180 -27.233 -1.011 1.00 15.05 210 PRO A N 1
ATOM 759 C CA . PRO A 1 105 ? 34.157 -28.682 -0.807 1.00 16.03 210 PRO A CA 1
ATOM 760 C C . PRO A 1 105 ? 34.364 -29.469 -2.124 1.00 16.32 210 PRO A C 1
ATOM 761 O O . PRO A 1 105 ? 34.817 -30.637 -2.083 1.00 19.05 210 PRO A O 1
ATOM 765 N N . TYR A 1 106 ? 34.069 -28.853 -3.254 1.00 13.60 211 TYR A N 1
ATOM 766 C CA . TYR A 1 106 ? 34.346 -29.504 -4.534 1.00 13.34 211 TYR A CA 1
ATOM 767 C C . TYR A 1 106 ? 35.840 -29.448 -4.839 1.00 13.81 211 TYR A C 1
ATOM 768 O O . TYR A 1 106 ? 36.460 -30.414 -5.259 1.00 15.13 211 TYR A O 1
ATOM 777 N N . GLU A 1 107 ? 36.422 -28.263 -4.640 1.00 13.33 212 GLU A N 1
ATOM 778 C CA . GLU A 1 107 ? 37.844 -28.083 -4.908 1.00 15.40 212 GLU A CA 1
ATOM 779 C C . GLU A 1 107 ? 38.682 -28.976 -3.986 1.00 17.50 212 GLU A C 1
ATOM 780 O O . GLU A 1 107 ? 39.710 -29.515 -4.391 1.00 17.75 212 GLU A O 1
ATOM 786 N N . SER A 1 108 ? 38.231 -29.209 -2.761 1.00 19.42 213 SER A N 1
ATOM 787 C CA A SER A 1 108 ? 39.082 -29.900 -1.798 0.50 21.79 213 SER A CA 1
ATOM 788 C CA B SER A 1 108 ? 39.095 -29.883 -1.801 0.50 21.55 213 SER A CA 1
ATOM 789 C C . SER A 1 108 ? 39.302 -31.352 -2.191 1.00 22.93 213 SER A C 1
ATOM 790 O O . SER A 1 108 ? 40.336 -31.936 -1.870 1.00 25.36 213 SER A O 1
ATOM 795 N N . GLU A 1 109 ? 38.318 -31.930 -2.880 1.00 23.93 214 GLU A N 1
ATOM 796 C CA . GLU A 1 109 ? 38.440 -33.301 -3.386 1.00 25.61 214 GLU A CA 1
ATOM 797 C C . GLU A 1 109 ? 39.287 -33.400 -4.644 1.00 25.34 214 GLU A C 1
ATOM 798 O O . GLU A 1 109 ? 39.624 -34.500 -5.083 1.00 25.89 214 GLU A O 1
ATOM 804 N N . ARG A 1 110 ? 39.595 -32.271 -5.260 1.00 23.80 215 ARG A N 1
ATOM 805 C CA . ARG A 1 110 ? 40.230 -32.306 -6.574 1.00 23.96 215 ARG A CA 1
ATOM 806 C C . ARG A 1 110 ? 41.640 -31.853 -6.654 1.00 23.48 215 ARG A C 1
ATOM 807 O O . ARG A 1 110 ? 42.405 -32.341 -7.489 1.00 23.06 215 ARG A O 1
ATOM 815 N N . VAL A 1 111 ? 42.003 -30.907 -5.802 1.00 21.76 216 VAL A N 1
ATOM 816 C CA . VAL A 1 111 ? 43.351 -30.401 -5.860 1.00 21.31 216 VAL A CA 1
ATOM 817 C C . VAL A 1 111 ? 43.963 -30.290 -4.452 1.00 22.04 216 VAL A C 1
ATOM 818 O O . VAL A 1 111 ? 43.252 -30.266 -3.434 1.00 22.46 216 VAL A O 1
ATOM 822 N N . TYR A 1 112 ? 45.276 -30.228 -4.416 1.00 22.55 217 TYR A N 1
ATOM 823 C CA . TYR A 1 112 ? 45.993 -29.837 -3.213 1.00 23.79 217 TYR A CA 1
ATOM 824 C C . TYR A 1 112 ? 47.198 -28.965 -3.545 1.00 23.90 217 TYR A C 1
ATOM 825 O O . TYR A 1 112 ? 47.649 -28.898 -4.695 1.00 24.13 217 TYR A O 1
ATOM 834 N N . VAL A 1 113 ? 47.736 -28.282 -2.540 1.00 23.88 218 VAL A N 1
ATOM 835 C CA . VAL A 1 113 ? 48.875 -27.388 -2.758 1.00 25.12 218 VAL A CA 1
ATOM 836 C C . VAL A 1 113 ? 50.126 -28.080 -2.232 1.00 25.98 218 VAL A C 1
ATOM 837 O O . VAL A 1 113 ? 50.074 -28.634 -1.149 1.00 27.77 218 VAL A O 1
ATOM 841 N N . ALA A 1 114 ? 51.217 -28.060 -2.995 1.00 27.53 219 ALA A N 1
ATOM 842 C CA . ALA A 1 114 ? 52.522 -28.601 -2.536 1.00 28.72 219 ALA A CA 1
ATOM 843 C C . ALA A 1 114 ? 53.641 -27.864 -3.237 1.00 29.59 219 ALA A C 1
ATOM 844 O O . ALA A 1 114 ? 53.382 -27.020 -4.070 1.00 29.58 219 ALA A O 1
ATOM 846 N N . GLU A 1 115 ? 54.903 -28.172 -2.926 1.00 30.62 220 GLU A N 1
ATOM 847 C CA . GLU A 1 115 ? 56.003 -27.506 -3.625 1.00 31.36 220 GLU A CA 1
ATOM 848 C C . GLU A 1 115 ? 55.955 -27.799 -5.130 1.00 31.78 220 GLU A C 1
ATOM 849 O O . GLU A 1 115 ? 55.794 -28.953 -5.543 1.00 32.24 220 GLU A O 1
ATOM 852 N N . SER A 1 116 ? 56.123 -26.773 -5.960 1.00 32.79 221 SER A N 1
ATOM 853 C CA . SER A 1 116 ? 56.029 -26.985 -7.404 1.00 33.34 221 SER A CA 1
ATOM 854 C C . SER A 1 116 ? 57.177 -27.871 -7.880 1.00 35.22 221 SER A C 1
ATOM 855 O O . SER A 1 116 ? 58.241 -27.874 -7.269 1.00 35.56 221 SER A O 1
ATOM 858 N N . LEU A 1 117 ? 56.944 -28.619 -8.956 1.00 36.40 222 LEU A N 1
ATOM 859 C CA . LEU A 1 117 ? 57.989 -29.393 -9.618 1.00 37.68 222 LEU A CA 1
ATOM 860 C C . LEU A 1 117 ? 58.834 -28.474 -10.509 1.00 38.08 222 LEU A C 1
ATOM 861 O O . LEU A 1 117 ? 59.872 -28.880 -11.032 1.00 39.05 222 LEU A O 1
ATOM 866 N N . ILE A 1 118 ? 58.382 -27.237 -10.687 1.00 38.12 223 ILE A N 1
ATOM 867 C CA . ILE A 1 118 ? 59.081 -26.265 -11.503 1.00 38.67 223 ILE A CA 1
ATOM 868 C C . ILE A 1 118 ? 60.110 -25.555 -10.627 1.00 39.32 223 ILE A C 1
ATOM 869 O O . ILE A 1 118 ? 59.807 -25.193 -9.486 1.00 39.39 223 ILE A O 1
ATOM 874 N N . SER A 1 119 ? 61.324 -25.363 -11.152 1.00 40.23 224 SER A N 1
ATOM 875 C CA . SER A 1 119 ? 62.424 -24.757 -10.383 1.00 40.83 224 SER A CA 1
ATO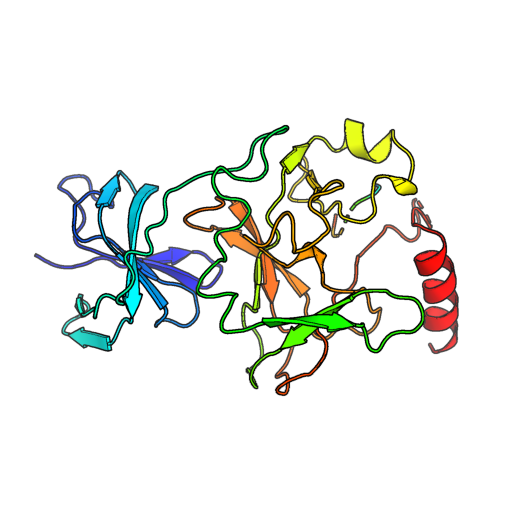M 876 C C . SER A 1 119 ? 62.186 -23.324 -9.900 1.00 40.58 224 SER A C 1
ATOM 877 O O . SER A 1 119 ? 61.873 -22.433 -10.696 1.00 41.08 224 SER A O 1
ATOM 880 N N . SER A 1 120 ? 62.374 -23.106 -8.598 1.00 40.14 225 SER A N 1
ATOM 881 C CA . SER A 1 120 ? 62.300 -21.777 -8.015 1.00 40.08 225 SER A CA 1
ATOM 882 C C . SER A 1 120 ? 60.896 -21.213 -8.095 1.00 39.31 225 SER A C 1
ATOM 883 O O . SER A 1 120 ? 60.693 -20.008 -7.921 1.00 39.58 225 SER A O 1
ATOM 886 N N . ALA A 1 121 ? 59.923 -22.070 -8.386 1.00 37.66 226 ALA A N 1
ATOM 887 C CA . ALA A 1 121 ? 58.576 -21.558 -8.622 1.00 36.43 226 ALA A CA 1
ATOM 888 C C . ALA A 1 121 ? 57.699 -21.585 -7.383 1.00 35.62 226 ALA A C 1
ATOM 889 O O . ALA A 1 121 ? 56.500 -21.358 -7.492 1.00 36.03 226 ALA A O 1
ATOM 891 N N . GLY A 1 122 ? 58.263 -21.885 -6.220 1.00 33.39 227 GLY A N 1
ATOM 892 C CA . GLY A 1 122 ? 57.467 -21.907 -4.993 1.00 31.62 227 GLY A CA 1
ATOM 893 C C . GLY A 1 122 ? 56.473 -23.059 -4.871 1.00 30.99 227 GLY A C 1
ATOM 894 O O . GLY A 1 122 ? 56.810 -24.221 -5.130 1.00 30.99 227 GLY A O 1
ATOM 895 N N . GLU A 1 123 ? 55.246 -22.749 -4.443 1.00 29.17 228 GLU A N 1
ATOM 896 C CA . GLU A 1 123 ? 54.207 -23.779 -4.348 1.00 27.81 228 GLU A CA 1
ATOM 897 C C . GLU A 1 123 ? 53.482 -23.909 -5.668 1.00 26.13 228 GLU A C 1
ATOM 898 O O . GLU A 1 123 ? 53.585 -23.046 -6.529 1.00 25.92 228 GLU A O 1
ATOM 904 N N . GLY A 1 124 ? 52.770 -25.016 -5.831 1.00 24.85 229 GLY A N 1
ATOM 905 C CA . GLY A 1 124 ? 52.031 -25.259 -7.077 1.00 23.70 229 GLY A CA 1
ATOM 906 C C . GLY A 1 124 ? 50.730 -25.936 -6.725 1.00 21.74 229 GLY A C 1
ATOM 907 O O . GLY A 1 124 ? 50.495 -26.285 -5.584 1.00 21.76 229 GLY A O 1
ATOM 908 N N . LEU A 1 125 ? 49.890 -26.138 -7.731 1.00 21.64 230 LEU A N 1
ATOM 909 C CA . LEU A 1 125 ? 48.614 -26.764 -7.495 1.00 21.60 230 LEU A CA 1
ATOM 910 C C . LEU A 1 125 ? 48.644 -28.133 -8.179 1.00 21.41 230 LEU A C 1
ATOM 911 O O . LEU A 1 125 ? 49.100 -28.233 -9.326 1.00 21.46 230 LEU A O 1
ATOM 916 N N . PHE A 1 126 ? 48.163 -29.163 -7.491 1.00 22.58 231 PHE A N 1
ATOM 917 C CA . PHE A 1 126 ? 48.270 -30.543 -7.989 1.00 23.83 231 PHE A CA 1
ATOM 918 C C . PHE A 1 126 ? 46.935 -31.280 -7.994 1.00 23.65 231 PHE A C 1
ATOM 919 O O . PHE A 1 126 ? 46.116 -31.069 -7.120 1.00 23.57 231 PHE A O 1
ATOM 927 N N . SER A 1 127 ? 46.742 -32.194 -8.943 1.00 24.20 232 SER A N 1
ATOM 928 C CA . SER A 1 127 ? 45.534 -33.008 -8.966 1.00 24.50 232 SER A CA 1
ATOM 929 C C . SER A 1 127 ? 45.547 -34.102 -7.906 1.00 26.48 232 SER A C 1
ATOM 930 O O . SER A 1 127 ? 46.513 -34.846 -7.801 1.00 27.82 232 SER A O 1
ATOM 933 N N . LYS A 1 128 ? 44.492 -34.184 -7.105 1.00 26.65 233 LYS A N 1
ATOM 934 C CA . LYS A 1 128 ? 44.352 -35.257 -6.112 1.00 28.65 233 LYS A CA 1
ATOM 935 C C . LYS A 1 128 ? 43.996 -36.608 -6.725 1.00 29.36 233 LYS A C 1
ATOM 936 O O . LYS A 1 128 ? 44.321 -37.650 -6.155 1.00 29.99 233 LYS A O 1
ATOM 942 N N . VAL A 1 129 ? 43.279 -36.608 -7.839 1.00 28.70 234 VAL A N 1
ATOM 943 C CA . VAL A 1 129 ? 42.886 -37.868 -8.447 1.00 29.37 234 VAL A CA 1
ATOM 944 C C . VAL A 1 129 ? 42.962 -37.720 -9.945 1.00 28.59 234 VAL A C 1
ATOM 945 O O . VAL A 1 129 ? 43.052 -36.614 -10.480 1.00 27.37 234 VAL A O 1
ATOM 949 N N . ALA A 1 130 ? 42.920 -38.836 -10.651 1.00 27.26 235 ALA A N 1
ATOM 950 C CA . ALA A 1 130 ? 42.919 -38.766 -12.092 1.00 25.43 235 ALA A CA 1
ATOM 951 C C . ALA A 1 130 ? 41.595 -38.209 -12.571 1.00 24.26 235 ALA A C 1
ATOM 952 O O . ALA A 1 130 ? 40.547 -38.622 -12.078 1.00 23.96 235 ALA A O 1
ATOM 954 N N . VAL A 1 131 ? 41.619 -37.286 -13.530 1.00 22.15 236 VAL A N 1
ATOM 955 C CA . VAL A 1 131 ? 40.376 -36.760 -14.106 1.00 21.67 236 VAL A CA 1
ATOM 956 C C . VAL A 1 131 ? 40.460 -36.680 -15.625 1.00 21.25 236 VAL A C 1
ATOM 957 O O . VAL A 1 131 ? 41.546 -36.730 -16.172 1.00 23.84 236 VAL A O 1
ATOM 961 N N . GLY A 1 132 ? 39.313 -36.536 -16.285 1.00 21.47 237 GLY A N 1
ATOM 962 C CA . GLY A 1 132 ? 39.256 -36.448 -17.747 1.00 21.14 237 GLY A CA 1
ATOM 963 C C . GLY A 1 132 ? 39.445 -35.040 -18.213 1.00 20.64 237 GLY A C 1
ATOM 964 O O . GLY A 1 132 ? 39.590 -34.110 -17.388 1.00 19.52 237 GLY A O 1
ATOM 965 N N . PRO A 1 133 ? 39.446 -34.845 -19.535 1.00 20.70 238 PRO A N 1
ATOM 966 C CA . PRO A 1 133 ? 39.450 -33.519 -20.126 1.00 19.83 238 PRO A CA 1
ATOM 967 C C . PRO A 1 133 ? 38.244 -32.698 -19.702 1.00 18.63 238 PRO A C 1
ATOM 968 O O . PRO A 1 133 ? 37.182 -33.269 -19.372 1.00 17.87 238 PRO A O 1
ATOM 972 N N . ASN A 1 134 ? 38.402 -31.379 -19.762 1.00 18.16 239 ASN A N 1
ATOM 973 C CA A ASN A 1 134 ? 37.297 -30.471 -19.529 0.30 17.79 239 ASN A CA 1
ATOM 974 C CA B ASN A 1 134 ? 37.310 -30.434 -19.520 0.70 17.21 239 ASN A CA 1
ATOM 975 C C . ASN A 1 134 ? 36.798 -30.473 -18.098 1.00 17.31 239 ASN A C 1
ATOM 976 O O . ASN A 1 134 ? 35.631 -30.143 -17.856 1.00 17.68 239 ASN A O 1
ATOM 985 N N . THR A 1 135 ? 37.653 -30.855 -17.161 1.00 16.01 240 THR A N 1
ATOM 986 C CA . THR A 1 135 ? 37.203 -30.978 -15.753 1.00 14.57 240 THR A CA 1
ATOM 987 C C . THR A 1 135 ? 37.527 -29.713 -14.972 1.00 14.85 240 THR A C 1
ATOM 988 O O . THR A 1 135 ? 38.640 -29.281 -14.972 1.00 14.48 240 THR A O 1
ATOM 992 N N . VAL A 1 136 ? 36.520 -29.120 -14.332 1.00 13.81 241 VAL A N 1
ATOM 993 C CA . VAL A 1 136 ? 36.796 -27.947 -13.468 1.00 13.86 241 VAL A CA 1
ATOM 994 C C . VAL A 1 136 ? 37.513 -28.462 -12.222 1.00 13.28 241 VAL A C 1
ATOM 995 O O . VAL A 1 136 ? 37.038 -29.385 -11.534 1.00 14.13 241 VAL A O 1
ATOM 999 N N . MET A 1 137 ? 38.664 -27.863 -11.924 1.00 13.42 242 MET A N 1
ATOM 1000 C CA . MET A 1 137 ? 39.523 -28.342 -10.863 1.00 13.72 242 MET A CA 1
ATOM 1001 C C . MET A 1 137 ? 39.583 -27.395 -9.662 1.00 14.34 242 MET A C 1
ATOM 1002 O O . MET A 1 137 ? 39.703 -27.840 -8.508 1.00 15.39 242 MET A O 1
ATOM 1007 N N . SER A 1 138 ? 39.539 -26.111 -9.943 1.00 14.26 243 SER A N 1
ATOM 1008 C CA . SER A 1 138 ? 39.829 -25.131 -8.880 1.00 14.43 243 SER A CA 1
ATOM 1009 C C . SER A 1 138 ? 39.192 -23.787 -9.224 1.00 13.50 243 SER A C 1
ATOM 1010 O O . SER A 1 138 ? 38.912 -23.494 -10.383 1.00 14.09 243 SER A O 1
ATOM 1013 N N . PHE A 1 139 ? 38.977 -22.932 -8.213 1.00 12.33 244 PHE A N 1
ATOM 1014 C CA . PHE A 1 139 ? 38.269 -21.641 -8.417 1.00 12.21 244 PHE A CA 1
ATOM 1015 C C . PHE A 1 139 ? 39.231 -20.500 -8.122 1.00 12.17 244 PHE A C 1
ATOM 1016 O O . PHE A 1 139 ? 40.060 -20.663 -7.253 1.00 14.53 244 PHE A O 1
ATOM 1024 N N . TYR A 1 140 ? 39.136 -19.439 -8.889 1.00 12.52 245 TYR A N 1
ATOM 1025 C CA . TYR A 1 140 ? 40.025 -18.286 -8.714 1.00 12.99 245 TYR A CA 1
ATOM 1026 C C . TYR A 1 140 ? 39.176 -17.168 -8.178 1.00 12.79 245 TYR A C 1
ATOM 1027 O O . TYR A 1 140 ? 38.687 -16.297 -8.911 1.00 13.79 245 TYR A O 1
ATOM 1036 N N . ASN A 1 141 ? 38.949 -17.191 -6.878 1.00 13.29 246 ASN A N 1
ATOM 1037 C CA . ASN A 1 141 ? 38.260 -16.081 -6.213 1.00 13.43 246 ASN A CA 1
ATOM 1038 C C . ASN A 1 141 ? 39.354 -15.099 -5.708 1.00 13.30 246 ASN A C 1
ATOM 1039 O O . ASN A 1 141 ? 40.510 -15.478 -5.570 1.00 15.76 246 ASN A O 1
ATOM 1044 N N . GLY A 1 142 ? 38.944 -13.872 -5.434 1.00 13.46 247 GLY A N 1
ATOM 1045 C CA . GLY A 1 142 ? 39.846 -12.855 -4.858 1.00 14.49 247 GLY A CA 1
ATOM 1046 C C . GLY A 1 142 ? 39.112 -11.561 -4.735 1.00 15.05 247 GLY A C 1
ATOM 1047 O O . GLY A 1 142 ? 37.921 -11.486 -5.050 1.00 15.82 247 GLY A O 1
ATOM 1048 N N . VAL A 1 143 ? 39.801 -10.516 -4.253 1.00 15.72 248 VAL A N 1
ATOM 1049 C CA . VAL A 1 143 ? 39.169 -9.214 -4.174 1.00 16.64 248 VAL A CA 1
ATOM 1050 C C . VAL A 1 143 ? 39.027 -8.663 -5.590 1.00 17.48 248 VAL A C 1
ATOM 1051 O O . VAL A 1 143 ? 39.742 -9.107 -6.495 1.00 17.90 248 VAL A O 1
ATOM 1055 N N . ARG A 1 144 ? 38.104 -7.720 -5.759 1.00 17.42 249 ARG A N 1
ATOM 1056 C CA . ARG A 1 144 ? 37.765 -7.206 -7.098 1.00 17.14 249 ARG A CA 1
ATOM 1057 C C . ARG A 1 144 ? 38.232 -5.753 -7.175 1.00 18.34 249 ARG A C 1
ATOM 1058 O O . ARG A 1 144 ? 37.671 -4.872 -6.491 1.00 19.94 249 ARG A O 1
ATOM 1066 N N . ILE A 1 145 ? 39.226 -5.527 -8.009 1.00 18.47 250 ILE A N 1
ATOM 1067 C CA . ILE A 1 145 ? 39.808 -4.198 -8.130 1.00 20.04 250 ILE A CA 1
ATOM 1068 C C . ILE A 1 145 ? 39.831 -3.768 -9.598 1.00 21.71 250 ILE A C 1
ATOM 1069 O O . ILE A 1 145 ? 39.500 -4.558 -10.493 1.00 22.32 250 ILE A O 1
ATOM 1074 N N . THR A 1 146 ? 40.205 -2.522 -9.859 1.00 22.06 251 THR A N 1
ATOM 1075 C CA . THR A 1 146 ? 40.194 -2.055 -11.259 1.00 23.23 251 THR A CA 1
ATOM 1076 C C . THR A 1 146 ? 41.471 -2.323 -12.018 1.00 23.04 251 THR A C 1
ATOM 1077 O O . THR A 1 146 ? 42.562 -2.478 -11.456 1.00 23.34 251 THR A O 1
ATOM 1081 N N . HIS A 1 147 ? 41.352 -2.361 -13.343 1.00 23.51 252 HIS A N 1
ATOM 1082 C CA . HIS A 1 147 ? 42.544 -2.423 -14.167 1.00 24.58 252 HIS A CA 1
ATOM 1083 C C . HIS A 1 147 ? 43.479 -1.209 -13.904 1.00 24.67 252 HIS A C 1
ATOM 1084 O O . HIS A 1 147 ? 44.691 -1.359 -13.871 1.00 25.51 252 HIS A O 1
ATOM 1091 N N . GLN A 1 148 ? 42.900 -0.031 -13.692 1.00 26.44 253 GLN A N 1
ATOM 1092 C CA . GLN A 1 148 ? 43.730 1.162 -13.427 1.00 27.27 253 GLN A CA 1
ATOM 1093 C C . GLN A 1 148 ? 44.619 0.980 -12.197 1.00 26.31 253 GLN A C 1
ATOM 1094 O O . GLN A 1 148 ? 45.816 1.295 -12.225 1.00 26.21 253 GLN A O 1
ATOM 1100 N N . GLU A 1 149 ? 44.052 0.456 -11.104 1.00 25.69 254 GLU A N 1
ATOM 1101 C CA . GLU A 1 149 ? 44.856 0.226 -9.910 1.00 24.75 254 GLU A CA 1
ATOM 1102 C C . GLU A 1 149 ? 45.981 -0.749 -10.216 1.00 24.52 254 GLU A C 1
ATOM 1103 O O . GLU A 1 149 ? 47.130 -0.563 -9.844 1.00 24.92 254 GLU A O 1
ATOM 1109 N N . VAL A 1 150 ? 45.643 -1.840 -10.903 1.00 24.50 255 VAL A N 1
ATOM 1110 C CA . VAL A 1 150 ? 46.619 -2.851 -11.153 1.00 24.31 255 VAL A CA 1
ATOM 1111 C C . VAL A 1 150 ? 47.736 -2.403 -12.106 1.00 26.12 255 VAL A C 1
ATOM 1112 O O . VAL A 1 150 ? 48.901 -2.665 -11.850 1.00 25.87 255 VAL A O 1
ATOM 1116 N N . ASP A 1 151 ? 47.377 -1.760 -13.206 1.00 28.01 256 ASP A N 1
ATOM 1117 C CA . ASP A 1 151 ? 48.380 -1.470 -14.233 1.00 30.72 256 ASP A CA 1
ATOM 1118 C C . ASP A 1 151 ? 49.271 -0.309 -13.796 1.00 32.18 256 ASP A C 1
ATOM 1119 O O . ASP A 1 151 ? 50.398 -0.151 -14.281 1.00 32.46 256 ASP A O 1
ATOM 1124 N N . SER A 1 152 ? 48.780 0.482 -12.851 1.00 33.19 257 SER A N 1
AT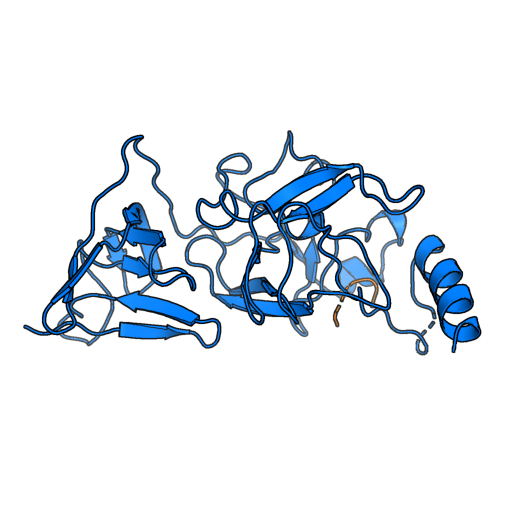OM 1125 C CA . SER A 1 152 ? 49.576 1.611 -12.377 1.00 34.52 257 SER A CA 1
ATOM 1126 C C . SER A 1 152 ? 50.426 1.325 -11.131 1.00 34.64 257 SER A C 1
ATOM 1127 O O . SER A 1 152 ? 51.001 2.249 -10.549 1.00 36.02 257 SER A O 1
ATOM 1130 N N . ARG A 1 153 ? 50.528 0.055 -10.723 1.00 33.41 258 ARG A N 1
ATOM 1131 C CA . ARG A 1 153 ? 51.399 -0.326 -9.615 1.00 32.54 258 ARG A CA 1
ATOM 1132 C C . ARG A 1 153 ? 52.423 -1.333 -10.117 1.00 33.51 258 ARG A C 1
ATOM 1133 O O . ARG A 1 153 ? 52.276 -1.849 -11.236 1.00 33.49 258 ARG A O 1
ATOM 1141 N N . ASP A 1 154 ? 53.464 -1.608 -9.334 1.00 33.87 259 ASP A N 1
ATOM 1142 C CA A ASP A 1 154 ? 54.597 -2.416 -9.789 0.50 34.69 259 ASP A CA 1
ATOM 1143 C CA B ASP A 1 154 ? 54.554 -2.406 -9.877 0.50 35.05 259 ASP A CA 1
ATOM 1144 C C . ASP A 1 154 ? 54.264 -3.895 -9.879 1.00 35.16 259 ASP A C 1
ATOM 1145 O O . ASP A 1 154 ? 53.382 -4.375 -9.155 1.00 35.75 259 ASP A O 1
ATOM 1154 N N . TRP A 1 155 ? 55.014 -4.621 -10.707 1.00 34.58 260 TRP A N 1
ATOM 1155 C CA . TRP A 1 155 ? 54.802 -6.055 -10.850 1.00 34.51 260 TRP A CA 1
ATOM 1156 C C . TRP A 1 155 ? 54.881 -6.814 -9.546 1.00 33.85 260 TRP A C 1
ATOM 1157 O O . TRP A 1 155 ? 54.205 -7.844 -9.387 1.00 33.17 260 TRP A O 1
ATOM 1168 N N . ALA A 1 156 ? 55.724 -6.355 -8.623 1.00 32.01 261 ALA A N 1
ATOM 1169 C CA . ALA A 1 156 ? 55.851 -7.077 -7.359 1.00 31.22 261 ALA A CA 1
ATOM 1170 C C . ALA A 1 156 ? 54.530 -7.160 -6.599 1.00 30.00 261 ALA A C 1
ATOM 1171 O O . ALA A 1 156 ? 54.428 -7.947 -5.663 1.00 30.44 261 ALA A O 1
ATOM 1173 N N . LEU A 1 157 ? 53.548 -6.324 -6.960 1.00 28.87 262 LEU A N 1
ATOM 1174 C CA . LEU A 1 157 ? 52.224 -6.373 -6.322 1.00 27.47 262 LEU A CA 1
ATOM 1175 C C . LEU A 1 157 ? 51.213 -7.189 -7.162 1.00 26.71 262 LEU A C 1
ATOM 1176 O O . LEU A 1 157 ? 50.057 -7.364 -6.752 1.00 25.72 262 LEU A O 1
ATOM 1181 N N . ASN A 1 158 ? 51.649 -7.649 -8.330 1.00 25.73 263 ASN A N 1
ATOM 1182 C CA . ASN A 1 158 ? 50.732 -8.202 -9.333 1.00 25.48 263 ASN A CA 1
ATOM 1183 C C . ASN A 1 158 ? 50.999 -9.680 -9.651 1.00 24.30 263 ASN A C 1
ATOM 1184 O O . ASN A 1 158 ? 50.752 -10.154 -10.770 1.00 24.76 263 ASN A O 1
ATOM 1189 N N . GLY A 1 159 ? 51.524 -10.399 -8.675 1.00 23.36 264 GLY A N 1
ATOM 1190 C CA . GLY A 1 159 ? 51.809 -11.815 -8.858 1.00 23.04 264 GLY A CA 1
ATOM 1191 C C . GLY A 1 159 ? 50.519 -12.607 -9.084 1.00 22.32 264 GLY A C 1
ATOM 1192 O O . GLY A 1 159 ? 50.513 -13.580 -9.846 1.00 22.40 264 GLY A O 1
ATOM 1193 N N . ASN A 1 160 ? 49.451 -12.183 -8.412 1.00 20.92 265 ASN A N 1
ATOM 1194 C CA . ASN A 1 160 ? 48.208 -12.997 -8.390 1.00 20.42 265 ASN A CA 1
ATOM 1195 C C . ASN A 1 160 ? 47.025 -12.378 -9.104 1.00 19.89 265 ASN A C 1
ATOM 1196 O O . ASN A 1 160 ? 45.902 -12.883 -8.991 1.00 19.69 265 ASN A O 1
ATOM 1201 N N . THR A 1 161 ? 47.217 -11.267 -9.801 1.00 18.75 266 THR A N 1
ATOM 1202 C CA . THR A 1 161 ? 46.116 -10.630 -10.480 1.00 18.61 266 THR A CA 1
ATOM 1203 C C . THR A 1 161 ? 45.654 -11.452 -11.708 1.00 18.80 266 THR A C 1
ATOM 1204 O O . THR A 1 161 ? 46.470 -11.977 -12.461 1.00 20.35 266 THR A O 1
ATOM 1208 N N . LEU A 1 162 ? 44.345 -11.529 -11.890 1.00 18.83 267 LEU A N 1
ATOM 1209 C CA . LEU A 1 162 ? 43.762 -12.240 -13.027 1.00 18.32 267 LEU A CA 1
ATOM 1210 C C . LEU A 1 162 ? 42.650 -11.373 -13.578 1.00 19.19 267 LEU A C 1
ATOM 1211 O O . LEU A 1 162 ? 41.758 -10.937 -12.851 1.00 19.36 267 LEU A O 1
ATOM 1216 N N . SER A 1 163 ? 42.671 -11.070 -14.872 1.00 19.26 268 SER A N 1
ATOM 1217 C CA A SER A 1 163 ? 41.613 -10.249 -15.433 0.50 20.22 268 SER A CA 1
ATOM 1218 C CA B SER A 1 163 ? 41.592 -10.256 -15.436 0.50 21.07 268 SER A CA 1
ATOM 1219 C C . SER A 1 163 ? 40.298 -11.031 -15.432 1.00 20.99 268 SER A C 1
ATOM 1220 O O . SER A 1 163 ? 40.256 -12.185 -15.841 1.00 21.68 268 SER A O 1
ATOM 1225 N N . LEU A 1 164 ? 39.229 -10.416 -14.978 1.00 21.05 269 LEU A N 1
ATOM 1226 C CA . LEU A 1 164 ? 37.944 -11.139 -15.020 1.00 23.39 269 LEU A CA 1
ATOM 1227 C C . LEU A 1 164 ? 37.178 -10.695 -16.264 1.00 25.36 269 LEU A C 1
ATOM 1228 O O . LEU A 1 164 ? 36.633 -11.504 -17.025 1.00 24.96 269 LEU A O 1
ATOM 1233 N N . ASP A 1 165 ? 37.133 -9.390 -16.450 1.00 27.39 270 ASP A N 1
ATOM 1234 C CA . ASP A 1 165 ? 36.512 -8.802 -17.622 1.00 29.54 270 ASP A CA 1
ATOM 1235 C C . ASP A 1 165 ? 37.127 -7.436 -17.862 1.00 30.77 270 ASP A C 1
ATOM 1236 O O . ASP A 1 165 ? 38.201 -7.135 -17.347 1.00 29.66 270 ASP A O 1
ATOM 1241 N N . GLU A 1 166 ? 36.455 -6.597 -18.646 1.00 32.38 271 GLU A N 1
ATOM 1242 C CA . GLU A 1 166 ? 37.071 -5.333 -19.020 1.00 34.03 271 GLU A CA 1
ATOM 1243 C C . GLU A 1 166 ? 37.106 -4.329 -17.883 1.00 33.50 271 GLU A C 1
ATOM 1244 O O . GLU A 1 166 ? 37.872 -3.372 -17.944 1.00 34.43 271 GLU A O 1
ATOM 1250 N N . GLU A 1 167 ? 36.282 -4.558 -16.862 1.00 33.28 272 GLU A N 1
ATOM 1251 C CA . GLU A 1 167 ? 36.156 -3.647 -15.733 1.00 32.66 272 GLU A CA 1
ATOM 1252 C C . GLU A 1 167 ? 36.815 -4.138 -14.432 1.00 31.09 272 GLU A C 1
ATOM 1253 O O . GLU A 1 167 ? 36.967 -3.359 -13.500 1.00 31.91 272 GLU A O 1
ATOM 1257 N N . THR A 1 168 ? 37.171 -5.418 -14.356 1.00 28.45 273 THR A N 1
ATOM 1258 C CA . THR A 1 168 ? 37.510 -6.014 -13.062 1.00 25.43 273 THR A CA 1
ATOM 1259 C C . THR A 1 168 ? 38.701 -6.937 -13.130 1.00 23.20 273 THR A C 1
ATOM 1260 O O . THR A 1 168 ? 38.798 -7.798 -14.019 1.00 21.95 273 THR A O 1
ATOM 1264 N N . VAL A 1 169 ? 39.608 -6.789 -12.165 1.00 20.59 274 VAL A N 1
ATOM 1265 C CA . VAL A 1 169 ? 40.694 -7.717 -11.997 1.00 19.37 274 VAL A CA 1
ATOM 1266 C C . VAL A 1 169 ? 40.478 -8.384 -10.637 1.00 19.20 274 VAL A C 1
ATOM 1267 O O . VAL A 1 169 ? 40.127 -7.728 -9.662 1.00 18.28 274 VAL A O 1
ATOM 1271 N N . ILE A 1 170 ? 40.641 -9.699 -10.600 1.00 17.64 275 ILE A N 1
ATOM 1272 C CA . ILE A 1 170 ? 40.607 -10.456 -9.349 1.00 16.12 275 ILE A CA 1
ATOM 1273 C C . ILE A 1 170 ? 42.037 -10.598 -8.822 1.00 16.51 275 ILE A C 1
ATOM 1274 O O . ILE A 1 170 ? 42.945 -10.931 -9.583 1.00 17.19 275 ILE A O 1
ATOM 1279 N N . ASP A 1 171 ? 42.241 -10.328 -7.525 1.00 16.32 276 ASP A N 1
ATOM 1280 C CA . ASP A 1 171 ? 43.559 -10.423 -6.916 1.00 16.42 276 ASP A CA 1
ATOM 1281 C C . ASP A 1 171 ? 43.488 -11.202 -5.612 1.00 15.30 276 ASP A C 1
ATOM 1282 O O . ASP A 1 171 ? 42.472 -11.180 -4.935 1.00 15.81 276 ASP A O 1
ATOM 1287 N N . VAL A 1 172 ? 44.585 -11.898 -5.277 1.00 16.17 277 VAL A N 1
ATOM 1288 C CA . VAL A 1 172 ? 44.749 -12.485 -3.944 1.00 16.58 277 VAL A CA 1
ATOM 1289 C C . VAL A 1 172 ? 45.995 -11.833 -3.372 1.00 17.55 277 VAL A C 1
ATOM 1290 O O . VAL A 1 172 ? 47.087 -12.329 -3.560 1.00 18.88 277 VAL A O 1
ATOM 1294 N N . PRO A 1 173 ? 45.816 -10.695 -2.702 1.00 18.96 278 PRO A N 1
ATOM 1295 C CA . PRO A 1 173 ? 46.985 -9.940 -2.169 1.00 20.14 278 PRO A CA 1
ATOM 1296 C C . PRO A 1 173 ? 47.548 -10.581 -0.926 1.00 22.55 278 PRO A C 1
ATOM 1297 O O . PRO A 1 173 ? 46.804 -11.252 -0.190 1.00 22.23 278 PRO A O 1
ATOM 1301 N N . GLU A 1 174 ? 48.843 -10.355 -0.674 1.00 23.81 279 GLU A N 1
ATOM 1302 C CA . GLU A 1 174 ? 49.388 -10.741 0.631 1.00 26.43 279 GLU A CA 1
ATOM 1303 C C . GLU A 1 174 ? 48.512 -10.190 1.706 1.00 26.64 279 GLU A C 1
ATOM 1304 O O . GLU A 1 174 ? 48.039 -9.050 1.612 1.00 28.07 279 GLU A O 1
ATOM 1310 N N . PRO A 1 175 ? 48.325 -10.957 2.784 1.00 26.73 280 PRO A N 1
ATOM 1311 C CA . PRO A 1 175 ? 48.998 -12.219 3.075 1.00 25.71 280 PRO A CA 1
ATOM 1312 C C . PRO A 1 175 ? 48.117 -13.410 2.690 1.00 25.61 280 PRO A C 1
ATOM 1313 O O . PRO A 1 175 ? 48.364 -14.541 3.120 1.00 24.38 280 PRO A O 1
ATOM 1317 N N . TYR A 1 176 ? 47.092 -13.138 1.889 1.00 23.17 281 TYR A N 1
ATOM 1318 C CA . TYR A 1 176 ? 46.114 -14.159 1.530 1.00 23.05 281 TYR A CA 1
ATOM 1319 C C . TYR A 1 176 ? 46.670 -15.130 0.495 1.00 22.14 281 TYR A C 1
ATOM 1320 O O . TYR A 1 176 ? 46.000 -16.130 0.164 1.00 20.35 281 TYR A O 1
ATOM 1329 N N . ASN A 1 177 ? 47.875 -14.865 -0.011 1.00 21.72 282 ASN A N 1
ATOM 1330 C CA . ASN A 1 177 ? 48.568 -15.842 -0.863 1.00 22.26 282 ASN A CA 1
ATOM 1331 C C . ASN A 1 177 ? 49.152 -17.030 -0.105 1.00 23.49 282 ASN A C 1
ATOM 1332 O O . ASN A 1 177 ? 49.716 -17.932 -0.711 1.00 23.92 282 ASN A O 1
ATOM 1337 N N . HIS A 1 178 ? 49.070 -17.001 1.215 1.00 22.79 283 HIS A N 1
ATOM 1338 C CA A HIS A 1 178 ? 49.452 -18.152 2.014 0.70 23.90 283 HIS A CA 1
ATOM 1339 C CA B HIS A 1 178 ? 49.451 -18.171 2.002 0.30 22.97 283 HIS A CA 1
ATOM 1340 C C . HIS A 1 178 ? 48.214 -18.928 2.453 1.00 22.60 283 HIS A C 1
ATOM 1341 O O . HIS A 1 178 ? 47.262 -18.361 2.979 1.00 22.08 283 HIS A O 1
ATOM 1354 N N . VAL A 1 179 ? 48.251 -20.232 2.263 1.00 22.80 284 VAL A N 1
ATOM 1355 C CA A VAL A 1 179 ? 47.113 -21.072 2.548 0.50 23.90 284 VAL A CA 1
ATOM 1356 C CA B VAL A 1 179 ? 47.098 -21.068 2.554 0.50 23.37 284 VAL A CA 1
ATOM 1357 C C . VAL A 1 179 ? 46.730 -21.076 4.030 1.00 23.35 284 VAL A C 1
ATOM 1358 O O . VAL A 1 179 ? 45.609 -21.390 4.376 1.00 23.65 284 VAL A O 1
ATOM 1365 N N . SER A 1 180 ? 47.677 -20.725 4.906 1.00 24.52 285 SER A N 1
ATOM 1366 C CA . SER A 1 180 ? 47.311 -20.582 6.321 1.00 25.29 285 SER A CA 1
ATOM 1367 C C . SER A 1 180 ? 46.377 -19.410 6.568 1.00 24.56 285 SER A C 1
ATOM 1368 O O . SER A 1 180 ? 45.705 -19.371 7.591 1.00 26.15 285 SER A O 1
ATOM 1371 N N . LYS A 1 181 ? 46.359 -18.428 5.660 1.00 23.18 286 LYS A N 1
ATOM 1372 C CA . LYS A 1 181 ? 45.498 -17.242 5.832 1.00 22.44 286 LYS A CA 1
ATOM 1373 C C . LYS A 1 181 ? 44.258 -17.250 4.926 1.00 20.63 286 LYS A C 1
ATOM 1374 O O . LYS A 1 181 ? 43.259 -16.605 5.211 1.00 20.73 286 LYS A O 1
ATOM 1380 N N . TYR A 1 182 ? 44.353 -17.972 3.817 1.00 18.71 287 TYR A N 1
ATOM 1381 C CA . TYR A 1 182 ? 43.198 -18.021 2.897 1.00 16.97 287 TYR A CA 1
ATOM 1382 C C . TYR A 1 182 ? 43.228 -19.343 2.143 1.00 15.19 287 TYR A C 1
ATOM 1383 O O . TYR A 1 182 ? 44.187 -19.664 1.482 1.00 15.79 287 TYR A O 1
ATOM 1392 N N . CYS A 1 183 ? 42.170 -20.121 2.256 1.00 16.73 288 CYS A N 1
ATOM 1393 C CA . CYS A 1 183 ? 42.117 -21.383 1.501 1.00 18.50 288 CYS A CA 1
ATOM 1394 C C . CYS A 1 183 ? 40.703 -21.668 0.973 1.00 17.85 288 CYS A C 1
ATOM 1395 O O . CYS A 1 183 ? 40.397 -22.802 0.567 1.00 18.45 288 CYS A O 1
ATOM 1398 N N . ALA A 1 184 ? 39.882 -20.634 0.909 1.00 16.14 289 ALA A N 1
ATOM 1399 C CA . ALA A 1 184 ? 38.496 -20.784 0.452 1.00 15.18 289 ALA A CA 1
ATOM 1400 C C . ALA A 1 184 ? 38.533 -21.152 -1.031 1.00 15.79 289 ALA A C 1
ATOM 1401 O O . ALA A 1 184 ? 37.606 -21.794 -1.525 1.00 16.71 289 ALA A O 1
ATOM 1403 N N . SER A 1 185 ? 39.584 -20.727 -1.723 1.00 14.78 290 SER A N 1
ATOM 1404 C CA . SER A 1 185 ? 39.800 -21.120 -3.139 1.00 15.05 290 SER A CA 1
ATOM 1405 C C . SER A 1 185 ? 41.278 -21.213 -3.398 1.00 15.09 290 SER A C 1
ATOM 1406 O O . SER A 1 185 ? 42.076 -20.632 -2.671 1.00 16.28 290 SER A O 1
ATOM 1409 N N . LEU A 1 186 ? 41.679 -21.928 -4.435 1.00 15.10 291 LEU A N 1
ATOM 1410 C CA . LEU A 1 186 ? 43.112 -22.208 -4.589 1.00 15.60 291 LEU A CA 1
ATOM 1411 C C . LEU A 1 186 ? 43.674 -21.930 -5.958 1.00 15.70 291 LEU A C 1
ATOM 1412 O O . LEU A 1 186 ? 44.803 -22.307 -6.245 1.00 16.84 291 LEU A O 1
ATOM 1417 N N . GLY A 1 187 ? 42.893 -21.314 -6.849 1.00 14.73 292 GLY A N 1
ATOM 1418 C CA . GLY A 1 187 ? 43.354 -21.173 -8.235 1.00 15.67 292 GLY A CA 1
ATOM 1419 C C . GLY A 1 187 ? 44.577 -20.280 -8.404 1.00 15.73 292 GLY A C 1
ATOM 1420 O O . GLY A 1 187 ? 45.296 -20.409 -9.395 1.00 16.34 292 GLY A O 1
ATOM 1421 N N . HIS A 1 188 ? 44.823 -19.395 -7.444 1.00 16.44 293 HIS A N 1
ATOM 1422 C CA . HIS A 1 188 ? 46.015 -18.497 -7.483 1.00 17.00 293 HIS A CA 1
ATOM 1423 C C . HIS A 1 188 ? 47.303 -19.249 -7.187 1.00 18.22 293 HIS A C 1
ATOM 1424 O O . HIS A 1 188 ? 48.392 -18.633 -7.256 1.00 19.67 293 HIS A O 1
ATOM 1431 N N . LYS A 1 189 ? 47.185 -20.538 -6.862 1.00 17.56 294 LYS A N 1
ATOM 1432 C CA . LYS A 1 189 ? 48.335 -21.427 -6.644 1.00 19.30 294 LYS A CA 1
ATOM 1433 C C . LYS A 1 189 ? 48.833 -22.172 -7.903 1.00 19.88 294 LYS A C 1
ATOM 1434 O O . LYS A 1 189 ? 49.889 -22.807 -7.862 1.00 22.10 294 LYS A O 1
ATOM 1440 N N . ALA A 1 190 ? 48.123 -22.074 -9.026 1.00 19.76 295 ALA A N 1
ATOM 1441 C CA . ALA A 1 190 ? 48.572 -22.723 -10.275 1.00 19.25 295 ALA A CA 1
ATOM 1442 C C . ALA A 1 190 ? 49.720 -21.940 -10.903 1.00 18.73 295 ALA A C 1
ATOM 1443 O O . ALA A 1 190 ? 49.602 -20.750 -11.195 1.00 17.85 295 ALA A O 1
ATOM 1445 N N . ASN A 1 191 ? 50.817 -22.642 -11.139 1.00 21.11 296 ASN A N 1
ATOM 1446 C CA . ASN A 1 191 ? 51.925 -22.061 -11.863 1.00 22.68 296 ASN A CA 1
ATOM 1447 C C . ASN A 1 191 ? 51.750 -21.974 -13.363 1.00 24.15 296 ASN A C 1
ATOM 1448 O O . ASN A 1 191 ? 50.863 -22.607 -13.957 1.00 24.02 296 ASN A O 1
ATOM 1453 N N . HIS A 1 192 ? 52.597 -21.144 -13.968 1.00 24.35 297 HIS A N 1
ATOM 1454 C CA . HIS A 1 192 ? 52.527 -20.882 -15.385 1.00 25.68 297 HIS A CA 1
ATOM 1455 C C . HIS A 1 192 ? 53.267 -21.934 -16.183 1.00 26.45 297 HIS A C 1
ATOM 1456 O O . HIS A 1 192 ? 54.306 -22.455 -15.749 1.00 28.16 297 HIS A O 1
ATOM 1463 N N . SER A 1 193 ? 52.747 -22.235 -17.364 1.00 27.06 298 SER A N 1
ATOM 1464 C CA . SER A 1 193 ? 53.495 -23.022 -18.320 1.00 26.93 298 SER A CA 1
ATOM 1465 C C . SER A 1 193 ? 53.100 -22.561 -19.711 1.00 27.42 298 SER A C 1
ATOM 1466 O O . SER A 1 193 ? 51.938 -22.246 -19.963 1.00 26.99 298 SER A O 1
ATOM 1469 N N . PHE A 1 194 ? 54.083 -22.472 -20.620 1.00 26.96 299 PHE A N 1
ATOM 1470 C CA . PHE A 1 194 ? 53.761 -22.219 -22.001 1.00 27.94 299 PHE A CA 1
ATOM 1471 C C . PHE A 1 194 ? 53.245 -23.489 -22.671 1.00 27.92 299 PHE A C 1
ATOM 1472 O O . PHE A 1 194 ? 52.760 -23.442 -23.799 1.00 30.16 299 PHE A O 1
ATOM 1480 N N . THR A 1 195 ? 53.348 -24.614 -21.979 1.00 28.44 300 THR A N 1
ATOM 1481 C CA . THR A 1 195 ? 52.751 -25.861 -22.464 1.00 29.41 300 THR A CA 1
ATOM 1482 C C . THR A 1 195 ? 51.792 -26.440 -21.413 1.00 27.72 300 THR A C 1
ATOM 1483 O O . THR A 1 195 ? 52.045 -27.491 -20.829 1.00 28.13 300 THR A O 1
ATOM 1487 N N . PRO A 1 196 ? 50.681 -25.726 -21.159 1.00 26.56 301 PRO A N 1
ATOM 1488 C CA . PRO A 1 196 ? 49.869 -26.076 -19.970 1.00 25.53 301 PRO A CA 1
ATOM 1489 C C . PRO A 1 196 ? 48.935 -27.292 -20.124 1.00 24.51 301 PRO A C 1
ATOM 1490 O O . PRO A 1 196 ? 48.621 -27.718 -21.248 1.00 25.52 301 PRO A O 1
ATOM 1494 N N . ASN A 1 197 ? 48.460 -27.828 -19.007 1.00 23.99 302 ASN A N 1
ATOM 1495 C CA . ASN A 1 197 ? 47.408 -28.851 -19.069 1.00 22.93 302 ASN A CA 1
ATOM 1496 C C . ASN A 1 197 ? 46.007 -28.320 -18.724 1.00 22.27 302 ASN A C 1
ATOM 1497 O O . ASN A 1 197 ? 45.032 -29.069 -18.803 1.00 22.54 302 ASN A O 1
ATOM 1502 N N . CYS A 1 198 ? 45.925 -27.038 -18.370 1.00 21.57 303 CYS A N 1
ATOM 1503 C CA . CYS A 1 198 ? 44.640 -26.394 -17.943 1.00 20.37 303 CYS A CA 1
ATOM 1504 C C . CYS A 1 198 ? 44.474 -25.008 -18.565 1.00 20.27 303 CYS A C 1
ATOM 1505 O O . CYS A 1 198 ? 45.436 -24.400 -19.039 1.00 20.57 303 CYS A O 1
ATOM 1508 N N . ILE A 1 199 ? 43.258 -24.486 -18.561 1.00 19.28 304 ILE A N 1
ATOM 1509 C CA . ILE A 1 199 ? 43.002 -23.146 -19.028 1.00 18.80 304 ILE A CA 1
ATOM 1510 C C . ILE A 1 199 ? 42.164 -22.438 -17.969 1.00 19.07 304 ILE A C 1
ATOM 1511 O O . ILE A 1 199 ? 41.604 -23.100 -17.086 1.00 19.21 304 ILE A O 1
ATOM 1516 N N . PHE A 1 200 ? 42.119 -21.117 -18.034 1.00 20.11 305 PHE A N 1
ATOM 1517 C CA . PHE A 1 200 ? 41.113 -20.386 -17.244 1.00 20.25 305 PHE A CA 1
ATOM 1518 C C . PHE A 1 200 ? 39.805 -20.355 -17.988 1.00 20.38 305 PHE A C 1
ATOM 1519 O O . PHE A 1 200 ? 39.755 -20.191 -19.224 1.00 21.34 305 PHE A O 1
ATOM 1527 N N . ASP A 1 201 ? 38.699 -20.432 -17.259 1.00 18.33 306 ASP A N 1
ATOM 1528 C CA . ASP A 1 201 ? 37.396 -20.353 -17.898 1.00 18.91 306 ASP A CA 1
ATOM 1529 C C . ASP A 1 201 ? 36.428 -19.598 -16.983 1.00 17.59 306 ASP A C 1
ATOM 1530 O O . ASP A 1 201 ? 36.660 -19.578 -15.777 1.00 18.46 306 ASP A O 1
ATOM 1535 N N . MET A 1 202 ? 35.367 -18.998 -17.523 1.00 15.73 307 MET A N 1
ATOM 1536 C CA . MET A 1 202 ? 34.390 -18.302 -16.684 1.00 15.55 307 MET A CA 1
ATOM 1537 C C . MET A 1 202 ? 33.676 -19.322 -15.800 1.00 16.41 307 MET A C 1
ATOM 1538 O O . MET A 1 202 ? 33.497 -20.495 -16.183 1.00 17.56 307 MET A O 1
ATOM 1543 N N . PHE A 1 203 ? 33.288 -18.903 -14.608 1.00 15.32 308 PHE A N 1
ATOM 1544 C CA . PHE A 1 203 ? 32.527 -19.788 -13.723 1.00 14.26 308 PHE A CA 1
ATOM 1545 C C . PHE A 1 203 ? 31.590 -19.000 -12.873 1.00 13.85 308 PHE A C 1
ATOM 1546 O O . PHE A 1 203 ? 31.956 -17.944 -12.323 1.00 15.71 308 PHE A O 1
ATOM 1554 N N . VAL A 1 204 ? 30.359 -19.478 -12.712 1.00 12.90 309 VAL A N 1
ATOM 1555 C CA . VAL A 1 204 ? 29.422 -18.763 -11.850 1.00 13.45 309 VAL A CA 1
ATOM 1556 C C . VAL A 1 204 ? 29.275 -19.581 -10.578 1.00 13.47 309 VAL A C 1
ATOM 1557 O O . VAL A 1 204 ? 28.725 -20.685 -10.570 1.00 14.46 309 VAL A O 1
ATOM 1561 N N . HIS A 1 205 ? 29.805 -19.067 -9.460 1.00 11.61 310 HIS A N 1
ATOM 1562 C CA . HIS A 1 205 ? 29.921 -19.896 -8.244 1.00 11.87 310 HIS A CA 1
ATOM 1563 C C . HIS A 1 205 ? 28.866 -19.483 -7.231 1.00 12.64 310 HIS A C 1
ATOM 1564 O O . HIS A 1 205 ? 28.601 -18.313 -7.080 1.00 12.05 310 HIS A O 1
ATOM 1571 N N . PRO A 1 206 ? 28.243 -20.445 -6.548 1.00 12.55 311 PRO A N 1
ATOM 1572 C CA . PRO A 1 206 ? 27.143 -20.041 -5.647 1.00 12.73 311 PRO A CA 1
ATOM 1573 C C . PRO A 1 206 ? 27.590 -19.261 -4.394 1.00 12.75 311 PRO A C 1
ATOM 1574 O O . PRO A 1 206 ? 26.795 -18.506 -3.827 1.00 13.48 311 PRO A O 1
ATOM 1578 N N . ARG A 1 207 ? 28.835 -19.449 -3.988 1.00 12.87 312 ARG A N 1
ATOM 1579 C CA . ARG A 1 207 ? 29.389 -18.652 -2.864 1.00 12.51 312 ARG A CA 1
ATOM 1580 C C . ARG A 1 207 ? 30.133 -17.420 -3.432 1.00 12.62 312 ARG A C 1
ATOM 1581 O O . ARG A 1 207 ? 29.919 -16.300 -2.989 1.00 13.56 312 ARG A O 1
ATOM 1589 N N . PHE A 1 208 ? 31.026 -17.638 -4.411 1.00 11.46 313 PHE A N 1
ATOM 1590 C CA . PHE A 1 208 ? 31.888 -16.536 -4.858 1.00 13.25 313 PHE A CA 1
ATOM 1591 C C . PHE A 1 208 ? 31.274 -15.608 -5.891 1.00 14.50 313 PHE A C 1
ATOM 1592 O O . PHE A 1 208 ? 31.773 -14.499 -6.119 1.00 15.24 313 PHE A O 1
ATOM 1600 N N . GLY A 1 209 ? 30.191 -16.031 -6.545 1.00 13.96 314 GLY A N 1
ATOM 1601 C CA . GLY A 1 209 ? 29.618 -15.221 -7.636 1.00 14.19 314 GLY A CA 1
ATOM 1602 C C . GLY A 1 209 ? 30.385 -15.455 -8.925 1.00 14.75 314 GLY A C 1
ATOM 1603 O O . GLY A 1 209 ? 31.054 -16.473 -9.077 1.00 14.15 314 GLY A O 1
ATOM 1604 N N . PRO A 1 210 ? 30.337 -14.475 -9.841 1.00 16.62 315 PRO A N 1
ATOM 1605 C CA . PRO A 1 210 ? 31.013 -14.611 -11.145 1.00 17.00 315 PRO A CA 1
ATOM 1606 C C . PRO A 1 210 ? 32.524 -14.471 -10.972 1.00 16.37 315 PRO A C 1
ATOM 1607 O O . PRO A 1 210 ? 33.022 -13.394 -10.584 1.00 17.07 315 PRO A O 1
ATOM 1611 N N . ILE A 1 211 ? 33.241 -15.555 -11.252 1.00 15.03 316 ILE A N 1
ATOM 1612 C CA . ILE A 1 211 ? 34.688 -15.604 -11.126 1.00 14.81 316 ILE A CA 1
ATOM 1613 C C . ILE A 1 211 ? 35.267 -16.373 -12.309 1.00 14.44 316 ILE A C 1
ATOM 1614 O O . ILE A 1 211 ? 34.610 -16.488 -13.332 1.00 14.65 316 ILE A O 1
ATOM 1619 N N . LYS A 1 212 ? 36.504 -16.824 -12.212 1.00 14.83 317 LYS A N 1
ATOM 1620 C CA . LYS A 1 212 ? 37.099 -17.731 -13.197 1.00 15.03 317 LYS A CA 1
ATOM 1621 C C . LYS A 1 212 ? 37.472 -19.032 -12.492 1.00 14.69 317 LYS A C 1
ATOM 1622 O O . LYS A 1 212 ? 37.582 -19.052 -11.254 1.00 15.11 317 LYS A O 1
ATOM 1628 N N . CYS A 1 213 ? 37.564 -20.131 -13.240 1.00 14.32 318 CYS A N 1
ATOM 1629 C CA . CYS A 1 213 ? 37.971 -21.398 -12.680 1.00 14.51 318 CYS A CA 1
ATOM 1630 C C . CYS A 1 213 ? 39.160 -21.898 -13.509 1.00 14.69 318 CYS A C 1
ATOM 1631 O O . CYS A 1 213 ? 39.485 -21.294 -14.540 1.00 15.75 318 CYS A O 1
ATOM 1634 N N . ILE A 1 214 ? 39.805 -22.926 -13.022 1.00 14.84 319 ILE A N 1
ATOM 1635 C CA . ILE A 1 214 ? 40.833 -23.657 -13.748 1.00 16.72 319 ILE A CA 1
ATOM 1636 C C . ILE A 1 214 ? 40.200 -24.957 -14.255 1.00 15.90 319 ILE A C 1
ATOM 1637 O O . ILE A 1 214 ? 39.659 -25.727 -13.455 1.00 16.16 319 ILE A O 1
ATOM 1642 N N . ARG A 1 215 ? 40.274 -25.212 -15.576 1.00 14.82 320 ARG A N 1
ATOM 1643 C CA . ARG A 1 215 ? 39.616 -26.390 -16.201 1.00 15.78 320 ARG A CA 1
ATOM 1644 C C . ARG A 1 215 ? 40.659 -27.203 -16.988 1.00 16.34 320 ARG A C 1
ATOM 1645 O O . ARG A 1 215 ? 41.504 -26.608 -17.687 1.00 17.60 320 ARG A O 1
ATOM 1653 N N . THR A 1 216 ? 40.653 -28.528 -16.855 1.00 15.78 321 THR A N 1
ATOM 1654 C CA . THR A 1 216 ? 41.669 -29.314 -17.613 1.00 17.53 321 THR A CA 1
ATOM 1655 C C . THR A 1 216 ? 41.378 -29.256 -19.121 1.00 19.39 321 THR A C 1
ATOM 1656 O O . THR A 1 216 ? 40.215 -29.176 -19.582 1.00 18.45 321 THR A O 1
ATOM 1660 N N . LEU A 1 217 ? 42.486 -29.313 -19.860 1.00 21.76 322 LEU A N 1
ATOM 1661 C CA A LEU A 1 217 ? 42.540 -29.362 -21.323 0.70 24.07 322 LEU A CA 1
ATOM 1662 C CA B LEU A 1 217 ? 42.441 -29.329 -21.309 0.30 23.40 322 LEU A CA 1
ATOM 1663 C C . LEU A 1 217 ? 42.426 -30.784 -21.823 1.00 23.96 322 LEU A C 1
ATOM 1664 O O . LEU A 1 217 ? 41.899 -31.077 -22.934 1.00 25.40 322 LEU A O 1
ATOM 1673 N N . ARG A 1 218 ? 42.949 -31.678 -21.012 1.00 24.23 323 ARG A N 1
ATOM 1674 C CA . ARG A 1 218 ? 43.098 -33.072 -21.344 1.00 25.96 323 ARG A CA 1
ATOM 1675 C C . ARG A 1 218 ? 42.989 -33.841 -20.048 1.00 26.37 323 ARG A C 1
ATOM 1676 O O . ARG A 1 218 ? 42.973 -33.232 -18.955 1.00 25.87 323 ARG A O 1
ATOM 1684 N N . ALA A 1 219 ? 42.935 -35.171 -20.130 1.00 26.30 324 ALA A N 1
ATOM 1685 C CA . ALA A 1 219 ? 43.036 -35.990 -18.943 1.00 26.83 324 ALA A CA 1
ATOM 1686 C C . ALA A 1 219 ? 44.309 -35.679 -18.168 1.00 27.18 324 ALA A C 1
ATOM 1687 O O . ALA A 1 219 ? 45.351 -35.366 -18.759 1.00 28.14 324 ALA A O 1
ATOM 1689 N N . VAL A 1 220 ? 44.208 -35.792 -16.844 1.00 27.39 325 VAL A N 1
ATOM 1690 C CA . VAL A 1 220 ? 45.306 -35.542 -15.922 1.00 27.45 325 VAL A CA 1
ATOM 1691 C C . VAL A 1 220 ? 45.386 -36.685 -14.907 1.00 28.40 325 VAL A C 1
ATOM 1692 O O . VAL A 1 220 ? 44.365 -37.228 -14.505 1.00 27.95 325 VAL A O 1
ATOM 1696 N N . GLU A 1 221 ? 46.607 -37.067 -14.518 1.00 29.89 326 GLU A N 1
ATOM 1697 C CA A GLU A 1 221 ? 46.829 -38.152 -13.561 0.70 31.16 326 GLU A CA 1
ATOM 1698 C CA B GLU A 1 221 ? 46.841 -38.154 -13.565 0.30 30.36 326 GLU A CA 1
ATOM 1699 C C . GLU A 1 221 ? 46.770 -37.649 -12.135 1.00 31.11 326 GLU A C 1
ATOM 1700 O O . GLU A 1 221 ? 46.920 -36.455 -11.893 1.00 31.33 326 GLU A O 1
ATOM 1711 N N . ALA A 1 222 ? 46.567 -38.567 -11.189 1.00 31.25 327 ALA A N 1
ATOM 1712 C CA . ALA A 1 222 ? 46.671 -38.214 -9.781 1.00 32.18 327 ALA A CA 1
ATOM 1713 C C . ALA A 1 222 ? 48.083 -37.690 -9.511 1.00 32.50 327 ALA A C 1
ATOM 1714 O O . ALA A 1 222 ? 49.060 -38.225 -10.057 1.00 32.60 327 ALA A O 1
ATOM 1716 N N . ASP A 1 223 ? 48.161 -36.605 -8.731 1.00 32.23 328 ASP A N 1
ATOM 1717 C CA . ASP A 1 223 ? 49.398 -35.912 -8.345 1.00 32.48 328 ASP A CA 1
ATOM 1718 C C . ASP A 1 223 ? 50.155 -35.225 -9.486 1.00 31.32 328 ASP A C 1
ATOM 1719 O O . ASP A 1 223 ? 51.330 -34.894 -9.344 1.00 32.40 328 ASP A O 1
ATOM 1724 N N . GLU A 1 224 ? 49.505 -35.018 -10.622 1.00 30.83 329 GLU A N 1
ATOM 1725 C CA . GLU A 1 224 ? 50.108 -34.246 -11.704 1.00 29.48 329 GLU A CA 1
ATOM 1726 C C . GLU A 1 224 ? 49.945 -32.768 -11.357 1.00 29.30 329 GLU A C 1
ATOM 1727 O O . GLU A 1 224 ? 48.914 -32.373 -10.807 1.00 28.97 329 GLU A O 1
ATOM 1733 N N . GLU A 1 225 ? 50.952 -31.956 -11.666 1.00 28.15 330 GLU A N 1
ATOM 1734 C CA . GLU A 1 225 ? 50.884 -30.529 -11.351 1.00 26.94 330 GLU A CA 1
ATOM 1735 C C . GLU A 1 225 ? 50.031 -29.869 -12.403 1.00 25.74 330 GLU A C 1
ATOM 1736 O O . GLU A 1 225 ? 50.163 -30.140 -13.606 1.00 25.22 330 GLU A O 1
ATOM 1742 N N . LEU A 1 226 ? 49.099 -29.035 -11.949 1.00 23.77 331 LEU A N 1
ATOM 1743 C CA . LEU A 1 226 ? 48.277 -28.271 -12.864 1.00 23.18 331 LEU A CA 1
ATOM 1744 C C . LEU A 1 226 ? 48.957 -26.958 -13.239 1.00 22.63 331 LEU A C 1
ATOM 1745 O O . LEU A 1 226 ? 49.421 -26.217 -12.371 1.00 23.39 331 LEU A O 1
ATOM 1750 N N . THR A 1 227 ? 49.003 -26.662 -14.530 1.00 22.61 332 THR A N 1
ATOM 1751 C CA . THR A 1 227 ? 49.582 -25.418 -14.998 1.00 22.65 332 THR A CA 1
ATOM 1752 C C . THR A 1 227 ? 48.655 -24.731 -15.985 1.00 21.96 332 THR A C 1
ATOM 1753 O O . THR A 1 227 ? 47.826 -25.402 -16.664 1.00 21.80 332 THR A O 1
ATOM 1757 N N . VAL A 1 228 ? 48.770 -23.406 -16.061 1.00 21.31 333 VAL A N 1
ATOM 1758 C CA . VAL A 1 228 ? 47.978 -22.603 -16.981 1.00 22.24 333 VAL A CA 1
ATOM 1759 C C . VAL A 1 228 ? 48.916 -21.618 -17.680 1.00 22.88 333 VAL A C 1
ATOM 1760 O O . VAL A 1 228 ? 49.906 -21.213 -17.098 1.00 23.91 333 VAL A O 1
ATOM 1764 N N . ALA A 1 229 ? 48.606 -21.228 -18.906 1.00 24.55 334 ALA A N 1
ATOM 1765 C CA . ALA A 1 229 ? 49.346 -20.139 -19.554 1.00 25.21 334 ALA A CA 1
ATOM 1766 C C . ALA A 1 229 ? 48.885 -18.795 -18.966 1.00 26.03 334 ALA A C 1
ATOM 1767 O O . ALA A 1 229 ? 47.721 -18.434 -19.086 1.00 26.98 334 ALA A O 1
ATOM 1769 N N . TYR A 1 230 ? 49.775 -18.069 -18.287 1.00 26.27 335 TYR A N 1
ATOM 1770 C CA . TYR A 1 230 ? 49.357 -16.797 -17.673 1.00 26.76 335 TYR A CA 1
ATOM 1771 C C . TYR A 1 230 ? 48.840 -15.745 -18.664 1.00 27.92 335 TYR A C 1
ATOM 1772 O O . TYR A 1 230 ? 48.024 -14.874 -18.306 1.00 27.35 335 TYR A O 1
ATOM 1781 N N . GLY A 1 231 ? 49.299 -15.820 -19.912 1.00 27.92 336 GLY A N 1
ATOM 1782 C CA . GLY A 1 231 ? 48.701 -15.005 -20.973 1.00 29.70 336 GLY A CA 1
ATOM 1783 C C . GLY A 1 231 ? 48.986 -13.521 -20.848 1.00 30.89 336 GLY A C 1
ATOM 1784 O O . GLY A 1 231 ? 48.086 -12.689 -21.024 1.00 31.29 336 GLY A O 1
ATOM 1785 N N . TYR A 1 232 ? 50.230 -13.182 -20.535 1.00 32.35 337 TYR A N 1
ATOM 1786 C CA . TYR A 1 232 ? 50.626 -11.778 -20.453 1.00 34.13 337 TYR A CA 1
ATOM 1787 C C . TYR A 1 232 ? 50.843 -11.289 -21.877 1.00 36.78 337 TYR A C 1
ATOM 1788 O O . TYR A 1 232 ? 51.117 -12.102 -22.762 1.00 36.86 337 TYR A O 1
ATOM 1797 N N . ASP A 1 233 ? 50.683 -9.989 -22.109 1.00 38.83 338 ASP A N 1
ATOM 1798 C CA . ASP A 1 233 ? 50.865 -9.420 -23.449 1.00 41.83 338 ASP A CA 1
ATOM 1799 C C . ASP A 1 233 ? 52.353 -9.418 -23.814 1.00 43.38 338 ASP A C 1
ATOM 1800 O O . ASP A 1 233 ? 53.173 -8.784 -23.137 1.00 43.31 338 ASP A O 1
ATOM 1805 N N . HIS A 1 234 ? 52.691 -10.150 -24.876 1.00 45.58 339 HIS A N 1
ATOM 1806 C CA . HIS A 1 234 ? 54.079 -10.285 -25.322 1.00 47.69 339 HIS A CA 1
ATOM 1807 C C . HIS A 1 234 ? 54.520 -9.159 -26.258 1.00 48.84 339 HIS A C 1
ATOM 1808 O O . HIS A 1 234 ? 55.701 -9.044 -26.585 1.00 49.17 339 HIS A O 1
ATOM 1815 N N . SER A 1 235 ? 53.569 -8.342 -26.692 1.00 49.99 340 SER A N 1
ATOM 1816 C CA . SER A 1 235 ? 53.880 -7.221 -27.560 1.00 51.69 340 SER A CA 1
ATOM 1817 C C . SER A 1 235 ? 52.955 -6.053 -27.258 1.00 52.30 340 SER A C 1
ATOM 1818 O O . SER A 1 235 ? 52.050 -5.755 -28.030 1.00 52.74 340 SER A O 1
ATOM 1821 N N . PRO A 1 236 ? 53.164 -5.401 -26.108 1.00 53.09 341 PRO A N 1
ATOM 1822 C CA . PRO A 1 236 ? 52.380 -4.211 -25.803 1.00 53.44 341 PRO A CA 1
ATOM 1823 C C . PRO A 1 236 ? 52.933 -2.985 -26.545 1.00 53.96 341 PRO A C 1
ATOM 1824 O O . PRO A 1 236 ? 52.297 -2.477 -27.477 1.00 54.44 341 PRO A O 1
ATOM 1828 N N . PRO A 1 2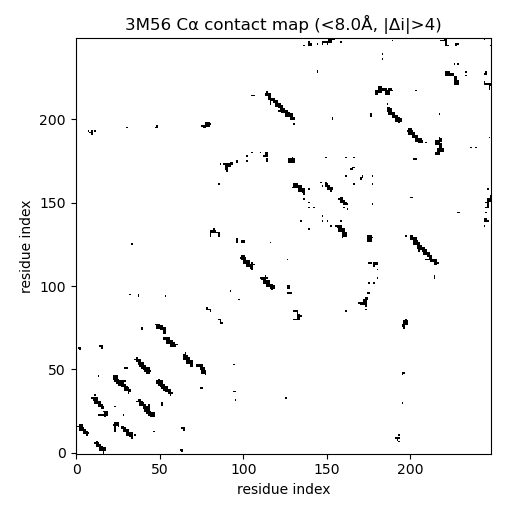42 ? 57.955 -7.494 -23.522 1.00 47.11 347 PRO A N 1
ATOM 1829 C CA . PRO A 1 242 ? 56.767 -8.074 -22.876 1.00 47.26 347 PRO A CA 1
ATOM 1830 C C . PRO A 1 242 ? 56.372 -7.348 -21.591 1.00 46.90 347 PRO A C 1
ATOM 1831 O O . PRO A 1 242 ? 57.224 -7.106 -20.738 1.00 47.14 347 PRO A O 1
ATOM 1835 N N . GLU A 1 243 ? 55.090 -7.015 -21.448 1.00 46.55 348 GLU A N 1
ATOM 1836 C CA . GLU A 1 243 ? 54.593 -6.494 -20.176 1.00 45.79 348 GLU A CA 1
ATOM 1837 C C . GLU A 1 243 ? 54.384 -7.672 -19.244 1.00 45.15 348 GLU A C 1
ATOM 1838 O O . GLU A 1 243 ? 53.288 -8.248 -19.173 1.00 45.03 348 GLU A O 1
ATOM 1844 N N . ALA A 1 244 ? 55.448 -8.042 -18.546 1.00 44.07 349 ALA A N 1
ATOM 1845 C CA . ALA A 1 244 ? 55.443 -9.243 -17.743 1.00 43.78 349 ALA A CA 1
ATOM 1846 C C . ALA A 1 244 ? 56.536 -9.178 -16.698 1.00 43.51 349 ALA A C 1
ATOM 1847 O O . ALA A 1 244 ? 57.507 -8.436 -16.858 1.00 43.36 349 ALA A O 1
ATOM 1849 N N . PRO A 1 245 ? 56.389 -9.962 -15.622 1.00 43.19 350 PRO A N 1
ATOM 1850 C CA . PRO A 1 245 ? 57.449 -10.053 -14.632 1.00 43.57 350 PRO A CA 1
ATOM 1851 C C . PRO A 1 245 ? 58.695 -10.700 -15.247 1.00 43.94 350 PRO A C 1
ATOM 1852 O O . PRO A 1 245 ? 58.615 -11.282 -16.333 1.00 44.28 350 PRO A O 1
ATOM 1856 N N . GLU A 1 246 ? 59.832 -10.605 -14.562 1.00 44.17 351 GLU A N 1
ATOM 1857 C CA . GLU A 1 246 ? 61.112 -11.065 -15.133 1.00 44.19 351 GLU A CA 1
ATOM 1858 C C . GLU A 1 246 ? 61.200 -12.582 -15.350 1.00 43.89 351 GLU A C 1
ATOM 1859 O O . GLU A 1 246 ? 61.659 -13.033 -16.402 1.00 43.57 351 GLU A O 1
ATOM 1861 N N . TRP A 1 247 ? 60.761 -13.369 -14.369 1.00 43.43 352 TRP A N 1
ATOM 1862 C CA . TRP A 1 247 ? 60.824 -14.833 -14.482 1.00 42.78 352 TRP A CA 1
ATOM 1863 C C . TRP A 1 247 ? 60.066 -15.329 -15.730 1.00 43.04 352 TRP A C 1
ATOM 1864 O O . TRP A 1 247 ? 60.448 -16.323 -16.350 1.00 43.02 352 TRP A O 1
ATOM 1875 N N . TYR A 1 248 ? 59.007 -14.613 -16.104 1.00 43.17 353 TYR A N 1
ATOM 1876 C CA . TYR A 1 248 ? 58.170 -14.962 -17.254 1.00 43.27 353 TYR A CA 1
ATOM 1877 C C . TYR A 1 248 ? 58.850 -14.564 -18.556 1.00 44.75 353 TYR A C 1
ATOM 1878 O O . TYR A 1 248 ? 58.831 -15.323 -19.529 1.00 44.29 353 TYR A O 1
ATOM 1887 N N . GLN A 1 249 ? 59.444 -13.365 -18.570 1.00 46.15 354 GLN A N 1
ATOM 1888 C CA . GLN A 1 249 ? 60.219 -12.888 -19.732 1.00 47.85 354 GLN A CA 1
ATOM 1889 C C . GLN A 1 249 ? 61.381 -13.818 -20.048 1.00 48.20 354 GLN A C 1
ATOM 1890 O O . GLN A 1 249 ? 61.644 -14.116 -21.211 1.00 48.70 354 GLN A O 1
ATOM 1896 N N . VAL A 1 250 ? 62.074 -14.266 -19.008 1.00 49.00 355 VAL A N 1
ATOM 1897 C CA . VAL A 1 250 ? 63.124 -15.255 -19.167 1.00 50.01 355 VAL A CA 1
ATOM 1898 C C . VAL A 1 250 ? 62.550 -16.503 -19.819 1.00 50.76 355 VAL A C 1
ATOM 1899 O O . VAL A 1 250 ? 62.973 -16.912 -20.902 1.00 50.96 355 VAL A O 1
ATOM 1903 N N . GLU A 1 251 ? 61.579 -17.104 -19.140 1.00 51.93 356 GLU A N 1
ATOM 1904 C CA . GLU A 1 251 ? 60.886 -18.294 -19.630 1.00 52.60 356 GLU A CA 1
ATOM 1905 C C . GLU A 1 251 ? 60.385 -18.165 -21.070 1.00 52.60 356 GLU A C 1
ATOM 1906 O O . GLU A 1 251 ? 60.449 -19.118 -21.845 1.00 52.76 356 GLU A O 1
ATOM 1912 N N . LEU A 1 252 ? 59.855 -16.998 -21.416 1.00 52.84 357 LEU A N 1
ATOM 1913 C CA . LEU A 1 252 ? 59.313 -16.775 -22.754 1.00 53.22 357 LEU A CA 1
ATOM 1914 C C . LEU A 1 252 ? 60.382 -17.015 -23.829 1.00 54.50 357 LEU A C 1
ATOM 1915 O O . LEU A 1 252 ? 60.133 -17.664 -24.853 1.00 54.45 357 LEU A O 1
ATOM 1920 N N . LYS A 1 253 ? 61.578 -16.490 -23.588 1.00 55.71 358 LYS A N 1
ATOM 1921 C CA . LYS A 1 253 ? 62.679 -16.670 -24.527 1.00 57.00 358 LYS A CA 1
ATOM 1922 C C . LYS A 1 253 ? 63.030 -18.147 -24.652 1.00 57.55 358 LYS A C 1
ATOM 1923 O O . LYS A 1 253 ? 63.012 -18.702 -25.753 1.00 57.54 358 LYS A O 1
ATOM 1929 N N . ALA A 1 254 ? 63.328 -18.789 -23.527 1.00 58.20 359 ALA A N 1
ATOM 1930 C CA . ALA A 1 254 ? 63.557 -20.230 -23.534 1.00 58.84 359 ALA A CA 1
ATOM 1931 C C . ALA A 1 254 ? 62.502 -20.958 -24.383 1.00 59.41 359 ALA A C 1
ATOM 1932 O O . ALA A 1 254 ? 62.835 -21.783 -25.232 1.00 59.59 359 ALA A O 1
ATOM 1934 N N . PHE A 1 255 ? 61.228 -20.651 -24.158 1.00 60.03 360 PHE A N 1
ATOM 1935 C CA . PHE A 1 255 ? 60.157 -21.304 -24.909 1.00 60.39 360 PHE A CA 1
ATOM 1936 C C . PHE A 1 255 ? 60.313 -21.063 -26.407 1.00 61.14 360 PHE A C 1
ATOM 1937 O O . PHE A 1 255 ? 60.371 -22.015 -27.193 1.00 61.32 360 PHE A O 1
ATOM 1945 N N . GLN A 1 256 ? 60.368 -19.789 -26.795 1.00 61.82 361 GLN A N 1
ATOM 1946 C CA . GLN A 1 256 ? 60.498 -19.411 -28.205 1.00 62.72 361 GLN A CA 1
ATOM 1947 C C . GLN A 1 256 ? 61.623 -20.183 -28.908 1.00 63.32 361 GLN A C 1
ATOM 1948 O O . GLN A 1 256 ? 61.445 -20.668 -30.028 1.00 63.38 361 GLN A O 1
ATOM 1954 N N . ALA A 1 257 ? 62.772 -20.298 -28.243 1.00 64.11 362 ALA A N 1
ATOM 1955 C CA . ALA A 1 257 ? 63.909 -21.032 -28.800 1.00 64.97 362 ALA A CA 1
ATOM 1956 C C . ALA A 1 257 ? 63.562 -22.503 -29.073 1.00 65.52 362 ALA A C 1
ATOM 1957 O O . ALA A 1 257 ? 63.851 -23.018 -30.156 1.00 65.63 362 ALA A O 1
ATOM 1959 N N . THR A 1 258 ? 62.932 -23.168 -28.102 1.00 66.18 363 THR A N 1
ATOM 1960 C CA . THR A 1 258 ? 62.489 -24.557 -28.287 1.00 66.83 363 THR A CA 1
ATOM 1961 C C . THR A 1 258 ? 61.403 -24.667 -29.353 1.00 67.29 363 THR A C 1
ATOM 1962 O O . THR A 1 258 ? 60.751 -25.702 -29.458 1.00 67.72 363 THR A O 1
ATOM 1966 N N . GLN A 1 259 ? 61.193 -23.598 -30.116 1.00 67.63 364 GLN A N 1
ATOM 1967 C CA . GLN A 1 259 ? 60.252 -23.616 -31.228 1.00 68.03 364 GLN A CA 1
ATOM 1968 C C . GLN A 1 259 ? 60.937 -23.125 -32.495 1.00 68.17 364 GLN A C 1
ATOM 1969 O O . GLN A 1 259 ? 60.408 -23.281 -33.597 1.00 68.48 364 GLN A O 1
ATOM 1978 N N . SER B 2 2 ? 48.366 -4.923 -19.766 1.00 42.63 186 SER B N 1
ATOM 1979 C CA . SER B 2 2 ? 47.766 -4.992 -18.445 1.00 41.09 186 SER B CA 1
ATOM 1980 C C . SER B 2 2 ? 48.586 -5.935 -17.569 1.00 38.94 186 SER B C 1
ATOM 1981 O O . SER B 2 2 ? 49.086 -6.943 -18.050 1.00 38.08 186 SER B O 1
ATOM 1984 N N . LYS B 2 3 ? 48.728 -5.612 -16.282 1.00 36.31 187 LYS B N 1
ATOM 1985 C CA . LYS B 2 3 ? 49.542 -6.437 -15.397 1.00 33.80 187 LYS B CA 1
ATOM 1986 C C . LYS B 2 3 ? 48.673 -7.438 -14.649 1.00 32.96 187 LYS B C 1
ATOM 1987 O O . LYS B 2 3 ? 48.615 -7.452 -13.413 1.00 31.44 187 LYS B O 1
ATOM 1993 N N . SER B 2 4 ? 48.016 -8.292 -15.426 1.00 30.28 188 SER B N 1
ATOM 1994 C CA . SER B 2 4 ? 47.215 -9.381 -14.864 1.00 29.10 188 SER B CA 1
ATOM 1995 C C . SER B 2 4 ? 47.122 -10.540 -15.848 1.00 28.08 188 SER B C 1
ATOM 1996 O O . SER B 2 4 ? 47.348 -10.364 -17.047 1.00 27.92 188 SER B O 1
ATOM 2010 N N . ASP B 2 6 ? 45.614 -13.503 -18.232 1.00 28.56 190 ASP B N 1
ATOM 2011 C CA . ASP B 2 6 ? 44.449 -13.887 -19.019 1.00 31.93 190 ASP B CA 1
ATOM 2012 C C . ASP B 2 6 ? 43.560 -12.722 -19.498 1.00 33.53 190 ASP B C 1
ATOM 2013 O O . ASP B 2 6 ? 42.349 -12.885 -19.655 1.00 33.61 190 ASP B O 1
ATOM 2018 N N . ARG B 2 7 ? 44.120 -11.543 -19.755 1.00 35.94 191 ARG B N 1
ATOM 2019 C CA . ARG B 2 7 ? 43.241 -10.496 -20.287 1.00 38.06 191 ARG B CA 1
ATOM 2020 C C . ARG B 2 7 ? 42.872 -10.789 -21.741 1.00 38.66 191 ARG B C 1
ATOM 2021 O O . ARG B 2 7 ? 43.701 -11.311 -22.491 1.00 39.55 191 ARG B O 1
#

Organism: Homo sapiens (NCBI:txid9606)

Solvent-accessible surface area: 12129 Å² total

GO terms:
  GO:0070828 heterochromatin organization (P, IDA)
  GO:0006974 DNA damage response (P, IDA)
  GO:0016279 protein-lysine N-methyltransferase activity (F, IDA)
  GO:0045880 positive regulation of smoothened signaling pathway (P, IDA)
  GO:0018026 peptidyl-lysine monomethylation (P, IDA)
  GO:0018027 peptidyl-lysine dimethylation (P, IDA)
  GO:0016279 protein-lysine N-methyltransferase activity (F, EXP)
  GO:0140945 histone H3K4 monomethyltransferase activity (F, EXP)
  GO:0002039 p53 binding (F, IPI)
  GO:0005654 nucleoplasm (C, TAS)
  GO:0005515 protein binding (F, IPI)
  GO:0005694 chromosome (C, IDA)
  GO:0005730 nucleolus (C, IDA)
  GO:0042054 histone methyltransferase activity (F, IDA)
  GO:0140938 histone H3 methyltransferase activity (F, IDA)

Foldseek 3Di:
DDKDWAADPLQKIKIGDADPVRFQADFFIWIADNVNFWIFGTGDHRLAFPKTFTWTFDDDDNNRTDTDGDPDRDIAGAFAAEQPGQGPCQLRADPQLVQFWDKDADPDPPQGIFIWGQAKDFAFAFRWFQTAYWDAPVVVVPDDCVQVLQWDDQDNGTIGGQGPPSLDSVRGRRTCPSRHAADPDFQWEWAWDADNHHGTGITIGGRGIDGRGHTGHYHRDCVVVCVPDDDVVVVVVVVVVVVD/DPDVD

InterPro domains:
  IPR001214 SET domain [PF00856] (227-336)
  IPR001214 SET domain [PS50280] (214-336)
  IPR001214 SET domain [SM00317] (214-342)
  IPR003409 MORN repeat [PF02493] (19-34)
  IPR003409 MORN repeat [PF02493] (36-58)
  IPR003409 MORN repeat [PF02493] (60-81)
  IPR017155 Histone-lysine N-methyltransferase SETD7 [PIRSF037249] (1-366)
  IPR017155 Histone-lysine N-methyltransferase SETD7 [PS51577] (1-366)
  IPR044436 SETD7, SET domain [cd10530] (208-337)
  IPR046341 SET domain superfamily [G3DSA:2.170.270.10] (194-336)
  IPR046341 SET domain superfamily [SSF82199] (194-353)
  IPR054533 Histone-lysine methyltransferase SETD7, N-terminal [PF22648] (110-183)